Protein AF-A0A7W1TJ99-F1 (afdb_monomer)

Sequence (249 aa):
MTDELSNQITALLRAMIQRNSWQLIDDEAAFVQQVIAALTASATTGDKAISQAILRLYGQLLYRQLVAREERAAEELWLMGVRGAFRSGLDSNQASDIAQETVTRIVASLPKMHDPGALIFYTFRVLRTVLREQREDDAPSSLDALVEARALPEPTDATTVAAEVERQVLNQQLLELLRRKLPNEFERIVLIRVLLLDDKPRDVARSFKLPLYRANVAKYHALQLLRGDAEFMQFCQSLRPPDKPPSAA

Secondary structure (DSSP, 8-state):
-HHHHHHHHHHHHHHHHHHHT----S-HHHHHHHHHHHHHHHT--SHHHHHHHHHHHHHHHHHHHHHTT-HHHHHHHHHHHHHHHHTTT--HHHHHHHHHHHHHHHHHHGGG-S-GGGHHHHHHHHHHHHHHHHHHHSS--SHHHHHHTTSPS--SSHHHHHHHHHHHHHHHHHHHHHHHH---HHHHHHHHHHHTS---HHHHHHHTT--HHHHHHHHHHHHHHHHT-HHHHHHHHHTSPPPPPP---

Structure (mmCIF, N/CA/C/O backbone):
data_AF-A0A7W1TJ99-F1
#
_entry.id   AF-A0A7W1TJ99-F1
#
loop_
_atom_site.group_PDB
_atom_site.id
_atom_site.type_symbol
_atom_site.label_atom_id
_atom_site.label_alt_id
_atom_site.label_comp_id
_atom_site.label_asym_id
_atom_site.label_entity_id
_atom_site.label_seq_id
_atom_site.pdbx_PDB_ins_code
_atom_site.Cartn_x
_atom_site.Cartn_y
_atom_site.Cartn_z
_atom_site.occupancy
_atom_site.B_iso_or_equiv
_atom_site.auth_seq_id
_atom_site.auth_comp_id
_atom_site.auth_asym_id
_atom_site.auth_atom_id
_atom_site.pdbx_PDB_model_num
ATOM 1 N N . MET A 1 1 ? -3.501 6.189 37.275 1.00 60.28 1 MET A N 1
ATOM 2 C CA . MET A 1 1 ? -3.019 5.504 36.051 1.00 60.28 1 MET A CA 1
ATOM 3 C C . MET A 1 1 ? -4.046 5.528 34.924 1.00 60.28 1 MET A C 1
ATOM 5 O O . MET A 1 1 ? -3.651 5.791 33.799 1.00 60.28 1 MET A O 1
ATOM 9 N N . THR A 1 2 ? -5.337 5.296 35.187 1.00 73.81 2 THR A N 1
ATOM 10 C CA . THR A 1 2 ? -6.401 5.360 34.162 1.00 73.81 2 THR A CA 1
ATOM 11 C C . THR A 1 2 ? -6.560 6.748 33.534 1.00 73.81 2 THR A C 1
ATOM 13 O O . THR A 1 2 ? -6.668 6.844 32.315 1.00 73.81 2 THR A O 1
ATOM 16 N N . ASP A 1 3 ? -6.483 7.817 34.331 1.00 86.31 3 ASP A N 1
ATOM 17 C CA . ASP A 1 3 ? -6.702 9.187 33.833 1.00 86.31 3 ASP A CA 1
ATOM 18 C C . ASP A 1 3 ? -5.550 9.695 32.953 1.00 86.31 3 ASP A C 1
ATOM 20 O O . ASP A 1 3 ? -5.770 10.357 31.943 1.00 86.31 3 ASP A O 1
ATOM 24 N N . GLU A 1 4 ? -4.312 9.330 33.289 1.00 87.94 4 GLU A N 1
ATOM 25 C CA . GLU A 1 4 ? -3.118 9.701 32.521 1.00 87.94 4 GLU A CA 1
ATOM 26 C C . GLU A 1 4 ? -3.084 9.004 31.154 1.00 87.94 4 GLU A C 1
ATOM 28 O O . GLU A 1 4 ? -2.892 9.658 30.128 1.00 87.94 4 GLU A O 1
ATOM 33 N N . LEU A 1 5 ? -3.376 7.697 31.123 1.00 88.75 5 LEU A N 1
ATOM 34 C CA . LEU A 1 5 ? -3.506 6.939 29.878 1.00 88.75 5 LEU A CA 1
ATOM 35 C C . LEU A 1 5 ? -4.659 7.476 29.013 1.00 88.75 5 LEU A C 1
ATOM 37 O O . LEU A 1 5 ? -4.501 7.627 27.804 1.00 88.75 5 LEU A O 1
ATOM 41 N N . SER A 1 6 ? -5.801 7.806 29.623 1.00 93.00 6 SER A N 1
ATOM 42 C CA . SER A 1 6 ? -6.948 8.399 28.922 1.00 93.00 6 SER A CA 1
ATOM 43 C C . SER A 1 6 ? -6.590 9.736 28.261 1.00 93.00 6 SER A C 1
ATOM 45 O O . SER A 1 6 ? -6.874 9.946 27.077 1.00 93.00 6 SER A O 1
ATOM 47 N N . ASN A 1 7 ? -5.887 10.616 28.982 1.00 93.75 7 ASN A N 1
ATOM 48 C CA . ASN A 1 7 ? -5.419 11.898 28.450 1.00 93.75 7 ASN A CA 1
ATOM 49 C C . ASN A 1 7 ? -4.437 11.711 27.286 1.00 93.75 7 ASN A C 1
ATOM 51 O O . ASN A 1 7 ? -4.553 12.390 26.263 1.00 93.75 7 ASN A O 1
ATOM 55 N N . GLN A 1 8 ? -3.510 10.757 27.404 1.00 93.94 8 GLN A N 1
ATOM 56 C CA . GLN A 1 8 ? -2.549 10.429 26.350 1.00 93.94 8 GLN A CA 1
ATOM 57 C C . GLN A 1 8 ? -3.241 9.909 25.081 1.00 93.94 8 GLN A C 1
ATOM 59 O O . GLN A 1 8 ? -2.947 10.380 23.980 1.00 93.94 8 GLN A O 1
ATOM 64 N N . ILE A 1 9 ? -4.193 8.980 25.223 1.00 94.81 9 ILE A N 1
ATOM 65 C CA . ILE A 1 9 ? -4.984 8.456 24.100 1.00 94.81 9 ILE A CA 1
ATOM 66 C C . ILE A 1 9 ? -5.778 9.585 23.441 1.00 94.81 9 ILE A C 1
ATOM 68 O O . ILE A 1 9 ? -5.771 9.692 22.218 1.00 94.81 9 ILE A O 1
ATOM 72 N N . THR A 1 10 ? -6.416 10.447 24.234 1.00 95.50 10 THR A N 1
ATOM 73 C CA . THR A 1 10 ? -7.215 11.575 23.733 1.00 95.50 10 THR A CA 1
ATOM 74 C C . THR A 1 10 ? -6.361 12.557 22.933 1.00 95.50 10 THR A C 1
ATOM 76 O O . THR A 1 10 ? -6.740 12.956 21.831 1.00 95.50 10 THR A O 1
ATOM 79 N N . ALA A 1 11 ? -5.182 12.923 23.445 1.00 94.75 11 ALA A N 1
ATOM 80 C CA . ALA A 1 11 ? -4.264 13.820 22.750 1.00 94.75 11 ALA A CA 1
ATOM 81 C C . ALA A 1 11 ? -3.803 13.232 21.407 1.00 94.75 11 ALA A C 1
ATOM 83 O O . ALA A 1 11 ? -3.846 13.910 20.376 1.00 94.75 11 ALA A O 1
ATOM 8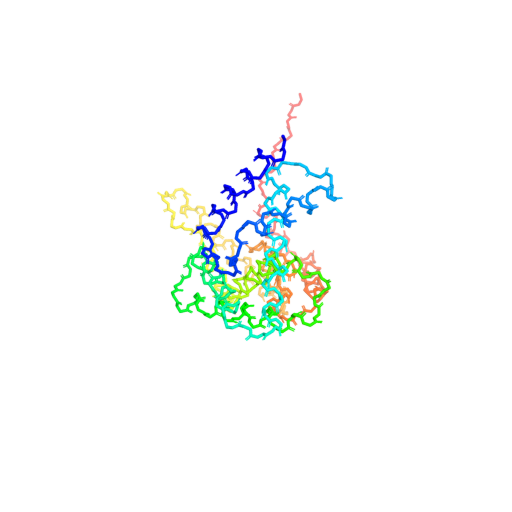4 N N . LEU A 1 12 ? -3.418 11.953 21.402 1.00 94.62 12 LEU A N 1
ATOM 85 C CA . LEU A 1 12 ? -3.000 11.262 20.188 1.00 94.62 12 LEU A CA 1
ATOM 86 C C . LEU A 1 12 ? -4.158 11.134 19.186 1.00 94.62 12 LEU A C 1
ATOM 88 O O . LEU A 1 12 ? -3.977 11.411 18.001 1.00 94.62 12 LEU A O 1
ATOM 92 N N . LEU A 1 13 ? -5.351 10.764 19.657 1.00 95.62 13 LEU A N 1
ATOM 93 C CA . LEU A 1 13 ? -6.554 10.647 18.838 1.00 95.62 13 LEU A CA 1
ATOM 94 C C . LEU A 1 13 ? -6.863 11.967 18.131 1.00 95.62 13 LEU A C 1
ATOM 96 O O . LEU A 1 13 ? -7.002 11.982 16.910 1.00 95.62 13 LEU A O 1
ATOM 100 N N . ARG A 1 14 ? -6.884 13.082 18.866 1.00 95.19 14 ARG A N 1
ATOM 101 C CA . ARG A 1 14 ? -7.139 14.414 18.298 1.00 95.19 14 ARG A CA 1
ATOM 102 C C . ARG A 1 14 ? -6.093 14.821 17.271 1.00 95.19 14 ARG A C 1
ATOM 104 O O . ARG A 1 14 ? -6.451 15.318 16.206 1.00 95.19 14 ARG A O 1
ATOM 111 N N . ALA A 1 15 ? -4.815 14.541 17.529 1.00 92.00 15 ALA A N 1
ATOM 112 C CA . ALA A 1 15 ? -3.759 14.779 16.547 1.00 92.00 15 ALA A CA 1
ATOM 113 C C . ALA A 1 15 ? -3.982 13.964 15.257 1.00 92.00 15 ALA A C 1
ATOM 115 O O . ALA A 1 15 ? -3.762 14.460 14.149 1.00 92.00 15 ALA A O 1
ATOM 116 N N . MET A 1 16 ? -4.455 12.718 15.374 1.00 91.69 16 MET A N 1
ATOM 117 C CA . MET A 1 16 ? -4.780 11.876 14.221 1.00 91.69 16 MET A CA 1
ATOM 118 C C . MET A 1 16 ? -6.037 12.343 13.485 1.00 91.69 16 MET A C 1
ATOM 120 O O . MET A 1 16 ? -6.020 12.355 12.252 1.00 91.69 16 MET A O 1
ATOM 124 N N . ILE A 1 17 ? -7.079 12.760 14.206 1.00 92.94 17 ILE A N 1
ATOM 125 C CA . ILE A 1 17 ? -8.297 13.347 13.637 1.00 92.94 17 ILE A CA 1
ATOM 126 C C . ILE A 1 17 ? -7.938 14.597 12.842 1.00 92.94 17 ILE A C 1
ATOM 128 O O . ILE A 1 17 ? -8.289 14.689 11.672 1.00 92.94 17 ILE A O 1
ATOM 132 N N . GLN A 1 18 ? -7.159 15.515 13.415 1.00 90.44 18 GLN A N 1
ATOM 133 C CA . GLN A 1 18 ? -6.763 16.748 12.739 1.00 90.44 18 GLN A CA 1
ATOM 134 C C . GLN A 1 18 ? -5.921 16.469 11.486 1.00 90.44 18 GLN A C 1
ATOM 136 O O . GLN A 1 18 ? -6.184 17.021 10.419 1.00 90.44 18 GLN A O 1
ATOM 141 N N . ARG A 1 19 ? -4.930 15.572 11.583 1.00 86.19 19 ARG A N 1
ATOM 142 C CA . ARG A 1 19 ? -4.033 15.241 10.463 1.00 86.19 19 ARG A CA 1
ATOM 143 C C . ARG A 1 19 ? -4.745 14.525 9.316 1.00 86.19 19 ARG A C 1
ATOM 145 O O . ARG A 1 19 ? -4.352 14.679 8.159 1.00 86.19 19 ARG A O 1
ATOM 152 N N . ASN A 1 20 ? -5.719 13.676 9.635 1.00 84.69 20 ASN A N 1
ATOM 153 C CA . ASN A 1 20 ? -6.394 12.821 8.662 1.00 84.69 20 ASN A CA 1
ATOM 154 C C . ASN A 1 20 ? -7.849 13.233 8.399 1.00 84.69 20 ASN A C 1
ATOM 156 O O . ASN A 1 20 ? -8.518 12.551 7.628 1.00 84.69 20 ASN A O 1
ATOM 160 N N . SER A 1 21 ? -8.318 14.341 8.972 1.00 87.62 21 SER A N 1
ATOM 161 C CA . SER A 1 21 ? -9.709 14.822 8.915 1.00 87.62 21 SER A CA 1
ATOM 162 C C . SER A 1 21 ? -10.731 13.701 9.090 1.00 87.62 21 SER A C 1
ATOM 164 O O . SER A 1 21 ? -11.622 13.545 8.265 1.00 87.62 21 SER A O 1
ATOM 166 N N . TRP A 1 22 ? -10.540 12.886 10.121 1.00 91.69 22 TRP A N 1
ATOM 167 C CA . TRP A 1 22 ? -11.480 11.825 10.468 1.00 91.69 22 TRP A CA 1
ATOM 168 C C . TRP A 1 22 ? -12.767 12.428 11.029 1.00 91.69 22 TRP A C 1
ATOM 170 O O . TRP A 1 22 ? -12.717 13.323 11.866 1.00 91.69 22 TRP A O 1
ATOM 180 N N . GLN A 1 23 ? -13.902 11.939 10.555 1.00 92.50 23 GLN A N 1
ATOM 181 C CA . GLN A 1 23 ? -15.249 12.418 10.851 1.00 92.50 23 GLN A CA 1
ATOM 182 C C . GLN A 1 23 ? -16.174 11.294 11.334 1.00 92.50 23 GLN A C 1
ATOM 184 O O . GLN A 1 23 ? -17.233 11.589 11.871 1.00 92.50 23 GLN A O 1
ATOM 189 N N . LEU A 1 24 ? -15.794 10.016 11.192 1.00 91.81 24 LEU A N 1
ATOM 190 C CA . LEU A 1 24 ? -16.643 8.894 11.625 1.00 91.81 24 LEU A CA 1
ATOM 191 C C . LEU A 1 24 ? -16.787 8.741 13.148 1.00 91.81 24 LEU A C 1
ATOM 193 O O . LEU A 1 24 ? -17.611 7.946 13.598 1.00 91.81 24 LEU A O 1
ATOM 197 N N . ILE A 1 25 ? -15.964 9.421 13.949 1.00 92.69 25 ILE A N 1
ATOM 198 C CA . ILE A 1 25 ? -16.014 9.322 15.413 1.00 92.69 25 ILE A CA 1
ATOM 199 C C . ILE A 1 25 ? -16.989 10.372 15.945 1.00 92.69 25 ILE A C 1
ATOM 201 O O . ILE A 1 25 ? -16.613 11.528 16.117 1.00 92.69 25 ILE A O 1
ATOM 205 N N . ASP A 1 26 ? -18.217 9.948 16.241 1.00 89.56 26 ASP A N 1
ATOM 206 C CA . ASP A 1 26 ? -19.248 10.830 16.807 1.00 89.56 26 ASP A CA 1
ATOM 207 C C . ASP A 1 26 ? -19.078 11.051 18.325 1.00 89.56 26 ASP A C 1
ATOM 209 O O . ASP A 1 26 ? -19.342 12.137 18.836 1.00 89.56 26 ASP A O 1
ATOM 213 N N . ASP A 1 27 ? -18.613 10.030 19.055 1.00 94.00 27 ASP A N 1
ATOM 214 C CA . ASP A 1 27 ? -18.375 10.075 20.505 1.00 94.00 27 ASP A CA 1
ATOM 215 C C . ASP A 1 27 ? -16.905 9.744 20.816 1.00 94.00 27 ASP A C 1
ATOM 217 O O . ASP A 1 27 ? -16.500 8.576 20.894 1.00 94.00 27 ASP A O 1
ATOM 221 N N . GLU A 1 28 ? -16.091 10.794 20.988 1.00 94.00 28 GLU A N 1
ATOM 222 C CA . GLU A 1 28 ? -14.669 10.667 21.336 1.00 94.00 28 GLU A CA 1
ATOM 223 C C . GLU A 1 28 ? -14.472 9.895 22.648 1.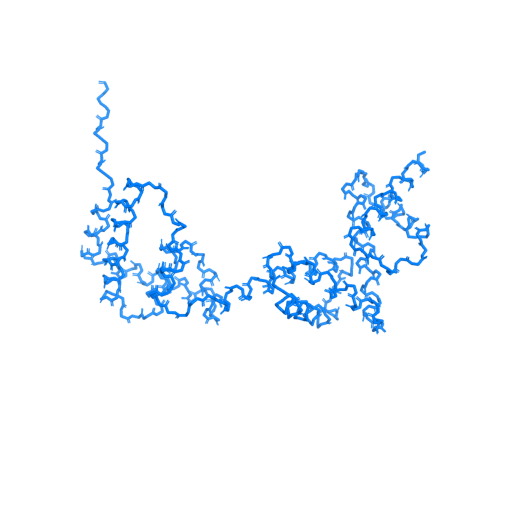00 94.00 28 GLU A C 1
ATOM 225 O O . GLU A 1 28 ? -13.568 9.063 22.740 1.00 94.00 28 GLU A O 1
ATOM 230 N N . ALA A 1 29 ? -15.310 10.137 23.662 1.00 93.62 29 ALA A N 1
ATOM 231 C CA . ALA A 1 29 ? -15.140 9.544 24.984 1.00 93.62 29 ALA A CA 1
ATOM 232 C C . ALA A 1 29 ? -15.390 8.032 24.940 1.00 93.62 29 ALA A C 1
ATOM 234 O O . ALA A 1 29 ? -14.578 7.254 25.450 1.00 93.62 29 ALA A O 1
ATOM 235 N N . ALA A 1 30 ? -16.461 7.601 24.269 1.00 94.75 30 ALA A N 1
ATOM 236 C CA . ALA A 1 30 ? -16.744 6.184 24.070 1.00 94.75 30 ALA A CA 1
ATOM 237 C C . ALA A 1 30 ? -15.650 5.489 23.243 1.00 94.75 30 ALA A C 1
ATOM 239 O O . ALA A 1 30 ? -15.263 4.358 23.555 1.00 94.75 30 ALA A O 1
ATOM 240 N N . PHE A 1 31 ? -15.112 6.156 22.218 1.00 96.69 31 PHE A N 1
ATOM 241 C CA . PHE A 1 31 ? -14.016 5.610 21.416 1.00 96.69 31 PHE A CA 1
ATOM 242 C C . PHE A 1 31 ? -12.731 5.444 22.242 1.00 96.69 31 PHE A C 1
ATOM 244 O O . PHE A 1 31 ? -12.092 4.392 22.184 1.00 96.69 31 PHE A O 1
ATOM 251 N N . VAL A 1 32 ? -12.376 6.431 23.072 1.00 96.00 32 VAL A N 1
ATOM 252 C CA . VAL A 1 32 ? -11.221 6.349 23.984 1.00 96.00 32 VAL A CA 1
ATOM 253 C C . VAL A 1 32 ? -11.362 5.167 24.946 1.00 96.00 32 VAL A C 1
ATOM 255 O O . VAL A 1 32 ? -10.400 4.419 25.127 1.00 96.00 32 VAL A O 1
ATOM 258 N N . GLN A 1 33 ? -12.555 4.921 25.496 1.00 95.44 33 GLN A N 1
ATOM 259 C CA . GLN A 1 33 ? -12.788 3.758 26.363 1.00 95.44 33 GLN A CA 1
ATOM 260 C C . GLN A 1 33 ? -12.582 2.423 25.631 1.00 95.44 33 GLN A C 1
ATOM 262 O O . GLN A 1 33 ? -12.000 1.495 26.196 1.00 95.44 33 GLN A O 1
ATOM 267 N N . GLN A 1 34 ? -12.976 2.326 24.357 1.00 95.56 34 GLN A N 1
ATOM 268 C CA . GLN A 1 34 ? -12.704 1.135 23.540 1.00 95.56 34 GLN A CA 1
ATOM 269 C C . GLN A 1 34 ? -11.201 0.926 23.315 1.00 95.56 34 GLN A C 1
ATOM 271 O O . GLN A 1 34 ? -10.723 -0.209 23.379 1.00 95.56 34 GLN A O 1
ATOM 276 N N . VAL A 1 35 ? -10.442 2.005 23.094 1.00 95.50 35 VAL A N 1
ATOM 277 C CA . VAL A 1 35 ? -8.977 1.941 22.950 1.00 95.50 35 VAL A CA 1
ATOM 278 C C . VAL A 1 35 ? -8.330 1.460 24.249 1.00 95.50 35 VAL A C 1
ATOM 280 O O . VAL A 1 35 ? -7.487 0.564 24.206 1.00 95.50 35 VAL A O 1
ATOM 283 N N . ILE A 1 36 ? -8.741 2.006 25.399 1.00 94.44 36 ILE A N 1
ATOM 284 C CA . ILE A 1 36 ? -8.246 1.581 26.718 1.00 94.44 36 ILE A CA 1
ATOM 285 C C . ILE A 1 36 ? -8.505 0.086 26.916 1.00 94.44 36 ILE A C 1
ATOM 287 O O . ILE A 1 36 ? -7.570 -0.660 27.203 1.00 94.44 36 ILE A O 1
ATOM 291 N N . ALA A 1 37 ? -9.743 -0.364 26.692 1.00 93.31 37 ALA A N 1
ATOM 292 C CA . ALA A 1 37 ? -10.117 -1.767 26.839 1.00 93.31 37 ALA A CA 1
ATOM 293 C C . ALA A 1 37 ? -9.278 -2.690 25.938 1.00 93.31 37 ALA A C 1
ATOM 295 O O . ALA A 1 37 ? -8.799 -3.731 26.392 1.00 93.31 37 ALA A O 1
ATOM 296 N N . ALA A 1 38 ? -9.044 -2.291 24.682 1.00 92.44 38 ALA A N 1
ATOM 297 C CA . ALA A 1 38 ? -8.216 -3.049 23.748 1.00 92.44 38 ALA A CA 1
ATOM 298 C C . ALA A 1 38 ? -6.755 -3.162 24.218 1.00 92.44 38 ALA A C 1
ATOM 300 O O . ALA A 1 38 ? -6.179 -4.246 24.151 1.00 92.44 38 ALA A O 1
ATOM 301 N N . LEU A 1 39 ? -6.172 -2.072 24.729 1.00 92.94 39 LEU A N 1
ATOM 302 C CA . LEU A 1 39 ? -4.794 -2.050 25.234 1.00 92.94 39 LEU A CA 1
ATOM 303 C C . LEU A 1 39 ? -4.626 -2.862 26.521 1.00 92.94 39 LEU A C 1
ATOM 305 O O . LEU A 1 39 ? -3.616 -3.546 26.692 1.00 92.94 39 LEU A O 1
ATOM 309 N N . THR A 1 40 ? -5.613 -2.812 27.422 1.00 90.81 40 THR A N 1
ATOM 310 C CA . THR A 1 40 ? -5.619 -3.635 28.639 1.00 90.81 40 THR A CA 1
ATOM 311 C C . THR A 1 40 ? -5.687 -5.120 28.290 1.00 90.81 40 THR A C 1
ATOM 313 O O . THR A 1 40 ? -4.941 -5.910 28.864 1.00 90.81 40 THR A O 1
ATOM 316 N N . ALA A 1 41 ? -6.513 -5.502 27.310 1.00 88.94 41 ALA A N 1
ATOM 317 C CA . ALA A 1 41 ? -6.633 -6.889 26.866 1.00 88.94 41 ALA A CA 1
ATOM 318 C C . ALA A 1 41 ? -5.347 -7.433 26.217 1.00 88.94 41 ALA A C 1
ATOM 320 O O . ALA A 1 41 ? -5.045 -8.616 26.361 1.00 88.94 41 ALA A O 1
ATOM 321 N N . SER A 1 42 ? -4.577 -6.592 25.519 1.00 85.06 42 SER A N 1
ATOM 322 C CA . SER A 1 42 ? -3.319 -6.995 24.877 1.00 85.06 42 SER A CA 1
ATOM 323 C C . SER A 1 42 ? -2.084 -6.874 25.774 1.00 85.06 42 SER A C 1
ATOM 325 O O . SER A 1 42 ? -1.003 -7.273 25.347 1.00 85.06 42 SER A O 1
ATOM 327 N N . ALA A 1 43 ? -2.215 -6.329 26.991 1.00 85.44 43 ALA A N 1
ATOM 328 C CA . ALA A 1 43 ? -1.108 -6.054 27.915 1.00 85.44 43 ALA A CA 1
ATOM 329 C C . ALA A 1 43 ? 0.058 -5.259 27.280 1.00 85.44 43 ALA A C 1
ATOM 331 O O . ALA A 1 43 ? 1.216 -5.392 27.674 1.00 85.44 43 ALA A O 1
ATOM 332 N N . THR A 1 44 ? -0.240 -4.422 26.283 1.00 82.50 44 THR A N 1
ATOM 333 C CA . THR A 1 44 ? 0.751 -3.617 25.553 1.00 82.50 44 THR A CA 1
ATOM 334 C C . THR A 1 44 ? 0.692 -2.159 25.977 1.00 82.50 44 THR A C 1
ATOM 336 O O . THR A 1 44 ? -0.390 -1.579 26.049 1.00 82.50 44 THR A O 1
ATOM 339 N N . THR A 1 45 ? 1.854 -1.536 26.167 1.00 81.81 45 THR A N 1
ATOM 340 C CA . THR A 1 45 ? 1.978 -0.125 26.557 1.00 81.81 45 THR A CA 1
ATOM 341 C C . THR A 1 45 ? 2.833 0.672 25.564 1.00 81.81 45 THR A C 1
ATOM 343 O O . THR A 1 45 ? 3.604 0.112 24.781 1.00 81.81 45 THR A O 1
ATOM 346 N N . GLY A 1 46 ? 2.673 2.000 25.578 1.00 86.31 46 GLY A N 1
ATOM 347 C CA . GLY A 1 46 ? 3.467 2.951 24.792 1.00 86.31 46 GLY A CA 1
ATOM 348 C C . GLY A 1 46 ? 2.770 3.521 23.549 1.00 86.31 46 GLY A C 1
ATOM 349 O O . GLY A 1 46 ? 1.838 2.935 22.998 1.00 86.31 46 GLY A O 1
ATOM 350 N N . ASP A 1 47 ? 3.264 4.667 23.070 1.00 86.50 47 ASP A N 1
ATOM 351 C CA . ASP A 1 47 ? 2.633 5.480 22.013 1.00 86.50 47 ASP A CA 1
ATOM 352 C C . ASP A 1 47 ? 2.370 4.727 20.706 1.00 86.50 47 ASP A C 1
ATOM 354 O O . ASP A 1 47 ? 1.349 4.932 20.045 1.00 86.50 47 ASP A O 1
ATOM 358 N N . LYS A 1 48 ? 3.285 3.830 20.318 1.00 88.81 48 LYS A N 1
ATOM 359 C CA . LYS A 1 48 ? 3.127 3.006 19.110 1.00 88.81 48 LYS A CA 1
ATOM 360 C C . LYS A 1 48 ? 1.968 2.023 19.249 1.00 88.81 48 LYS A C 1
ATOM 362 O O . LYS A 1 48 ? 1.201 1.874 18.300 1.00 88.81 48 LYS A O 1
ATOM 367 N N . ALA A 1 49 ? 1.831 1.384 20.412 1.00 89.38 49 ALA A N 1
ATOM 368 C CA . ALA A 1 49 ? 0.732 0.465 20.685 1.00 89.38 49 ALA A CA 1
ATOM 369 C C . ALA A 1 49 ? -0.605 1.218 20.707 1.00 89.38 49 ALA A C 1
ATOM 371 O O . ALA A 1 49 ? -1.557 0.783 20.062 1.00 89.38 49 ALA A O 1
ATOM 372 N N . ILE A 1 50 ? -0.646 2.397 21.341 1.00 93.56 50 ILE A N 1
ATOM 373 C CA . ILE A 1 50 ? -1.830 3.269 21.347 1.00 93.56 50 ILE A CA 1
ATOM 374 C C . ILE A 1 50 ? -2.221 3.662 19.914 1.00 93.56 50 ILE A C 1
ATOM 376 O O . ILE A 1 50 ? -3.368 3.476 19.511 1.00 93.56 50 ILE A O 1
ATOM 380 N N . SER A 1 51 ? -1.264 4.137 19.111 1.00 91.25 51 SER A N 1
ATOM 381 C CA . SER A 1 51 ? -1.500 4.515 17.708 1.00 91.25 51 SER A CA 1
ATOM 382 C C . SER A 1 51 ? -2.074 3.358 16.889 1.00 91.25 51 SER A C 1
ATOM 384 O O . SER A 1 51 ? -2.996 3.543 16.095 1.00 91.25 51 SER A O 1
ATOM 386 N N . GLN A 1 52 ? -1.526 2.154 17.068 1.00 90.25 52 GLN A N 1
ATOM 387 C CA . GLN A 1 52 ? -1.995 0.954 16.378 1.00 90.25 52 GLN A CA 1
ATOM 388 C C . GLN A 1 52 ? -3.401 0.549 16.826 1.00 90.25 52 GLN A C 1
ATOM 390 O O . GLN A 1 52 ? -4.217 0.204 15.973 1.00 90.25 52 GLN A O 1
ATOM 395 N N . ALA A 1 53 ? -3.703 0.631 18.124 1.00 94.38 53 ALA A N 1
ATOM 396 C CA . ALA A 1 53 ? -5.032 0.347 18.656 1.00 94.38 53 ALA A CA 1
ATOM 397 C C . ALA A 1 53 ? -6.082 1.319 18.095 1.00 94.38 53 ALA A C 1
ATOM 399 O O . ALA A 1 53 ? -7.123 0.871 17.613 1.00 94.38 53 ALA A O 1
ATOM 400 N N . ILE A 1 54 ? -5.774 2.623 18.054 1.00 95.62 54 ILE A N 1
ATOM 401 C CA . ILE A 1 54 ? -6.632 3.641 17.429 1.00 95.62 54 ILE A CA 1
ATOM 402 C C . ILE A 1 54 ? -6.872 3.308 15.954 1.00 95.62 54 ILE A C 1
ATOM 404 O O . ILE A 1 54 ? -8.021 3.233 15.531 1.00 95.62 54 ILE A O 1
ATOM 408 N N . LEU A 1 55 ? -5.815 3.057 15.172 1.00 93.31 55 LEU A N 1
ATOM 409 C CA . LEU A 1 55 ? -5.949 2.720 13.746 1.00 93.31 55 LEU A CA 1
ATOM 410 C C . LEU A 1 55 ? -6.778 1.457 13.520 1.00 93.31 55 LEU A C 1
ATOM 412 O O . LEU A 1 55 ? -7.559 1.400 12.572 1.00 93.31 55 LEU A O 1
ATOM 416 N N . ARG A 1 56 ? -6.608 0.449 14.381 1.00 94.94 56 ARG A N 1
ATOM 417 C CA . ARG A 1 56 ? -7.332 -0.818 14.293 1.00 94.94 56 ARG A CA 1
ATOM 418 C C . ARG A 1 56 ? -8.820 -0.617 14.566 1.00 94.94 56 ARG A C 1
ATOM 420 O O . ARG A 1 56 ? -9.640 -1.068 13.773 1.00 94.94 56 ARG A O 1
ATOM 427 N N . LEU A 1 57 ? -9.173 0.080 15.646 1.00 97.00 57 LEU A N 1
ATOM 428 C CA . LEU A 1 57 ? -10.570 0.375 15.986 1.00 97.00 57 LEU A CA 1
ATOM 429 C C . LEU A 1 57 ? -11.221 1.293 14.947 1.00 97.00 57 LEU A C 1
ATOM 431 O O . LEU A 1 57 ? -12.349 1.044 14.526 1.00 97.00 57 LEU A O 1
ATOM 435 N N . TYR A 1 58 ? -10.480 2.284 14.451 1.00 97.00 58 TYR A N 1
ATOM 436 C CA . TYR A 1 58 ? -10.935 3.135 13.356 1.00 97.00 58 TYR A CA 1
ATOM 437 C C . TYR A 1 58 ? -11.199 2.333 12.079 1.00 97.00 58 TYR A C 1
ATOM 439 O O . TYR A 1 58 ? -12.228 2.500 11.434 1.00 97.00 58 TYR A O 1
ATOM 447 N N . GLY A 1 59 ? -10.304 1.400 11.739 1.00 96.06 59 GLY A N 1
ATOM 448 C CA . GLY A 1 59 ? -10.486 0.489 10.612 1.00 96.06 59 GLY A CA 1
ATOM 449 C C . GLY A 1 59 ? -11.743 -0.370 10.739 1.00 96.06 59 GLY A C 1
ATOM 450 O O . GLY A 1 59 ? -12.466 -0.528 9.760 1.00 96.06 59 GLY A O 1
ATOM 451 N N . GLN A 1 60 ? -12.057 -0.859 11.943 1.00 97.00 60 GLN A N 1
ATOM 452 C CA . GLN A 1 60 ? -13.298 -1.601 12.195 1.00 97.00 60 GLN A CA 1
ATOM 453 C C . GLN A 1 60 ? -14.548 -0.730 12.026 1.00 97.00 60 GLN A C 1
ATOM 455 O O . GLN A 1 60 ? -15.550 -1.199 11.480 1.00 97.00 60 GLN A O 1
ATOM 460 N N . LEU A 1 61 ? -14.503 0.520 12.496 1.00 96.88 61 LEU A N 1
ATOM 461 C CA . LEU A 1 61 ? -15.592 1.484 12.340 1.00 96.88 61 LEU A CA 1
ATOM 462 C C . LEU A 1 61 ? -15.834 1.799 10.860 1.00 96.88 61 LEU A C 1
ATOM 464 O O . LEU A 1 61 ? -16.952 1.632 10.374 1.00 96.88 61 LEU A O 1
ATOM 468 N N . LEU A 1 62 ? -14.767 2.151 10.141 1.00 97.06 62 LEU A N 1
ATOM 469 C CA . LEU A 1 62 ? -14.794 2.418 8.707 1.00 97.06 62 LEU A CA 1
ATOM 470 C C . LEU A 1 62 ? -15.321 1.205 7.926 1.00 97.06 62 LEU A C 1
ATOM 472 O O . LEU A 1 62 ? -16.204 1.353 7.089 1.00 97.06 62 LEU A O 1
ATOM 476 N N . TYR A 1 63 ? -14.854 -0.008 8.241 1.00 97.69 63 TYR A N 1
ATOM 477 C CA . TYR A 1 63 ? -15.335 -1.243 7.614 1.00 97.69 63 TYR A CA 1
ATOM 478 C C . TYR A 1 63 ? -16.844 -1.423 7.789 1.00 97.69 63 TYR A C 1
ATOM 480 O O . TYR A 1 63 ? -17.555 -1.686 6.821 1.00 97.69 63 TYR A O 1
ATOM 488 N N . ARG A 1 64 ? -17.342 -1.270 9.021 1.00 97.19 64 ARG A N 1
ATOM 489 C CA . ARG A 1 64 ? -18.764 -1.447 9.337 1.00 97.19 64 ARG A CA 1
ATOM 490 C C . ARG A 1 64 ? -19.632 -0.469 8.552 1.00 97.19 64 ARG A C 1
ATOM 492 O O . ARG A 1 64 ? -20.638 -0.884 7.988 1.00 97.19 64 ARG A O 1
ATOM 499 N N . GLN A 1 65 ? -19.221 0.794 8.495 1.00 96.88 65 GLN A N 1
ATOM 500 C CA . GLN A 1 65 ? -19.949 1.826 7.764 1.00 96.88 65 GLN A CA 1
ATOM 501 C C . GLN A 1 65 ? -19.889 1.618 6.243 1.00 96.88 65 GLN A C 1
ATOM 503 O O . GLN A 1 65 ? -20.907 1.748 5.570 1.00 96.88 65 GLN A O 1
ATOM 508 N N . LEU A 1 66 ? -18.746 1.188 5.697 1.00 95.81 66 LEU A N 1
ATOM 509 C CA . LEU A 1 66 ? -18.640 0.827 4.279 1.00 95.81 66 LEU A CA 1
ATOM 510 C C . LEU A 1 66 ? -19.537 -0.365 3.913 1.00 95.81 66 LEU A C 1
ATOM 512 O O . LEU A 1 66 ? -20.182 -0.353 2.867 1.00 95.81 66 LEU A O 1
ATOM 516 N N . VAL A 1 67 ? -19.616 -1.386 4.774 1.00 95.62 67 VAL A N 1
ATOM 517 C CA . VAL A 1 67 ? -20.536 -2.524 4.584 1.00 95.62 67 VAL A CA 1
ATOM 518 C C . VAL A 1 67 ? -21.996 -2.070 4.653 1.00 95.62 67 VAL A C 1
ATOM 520 O O . VAL A 1 67 ? -22.814 -2.543 3.864 1.00 95.62 67 VAL A O 1
ATOM 523 N N . ALA A 1 68 ? -22.310 -1.124 5.542 1.00 95.88 68 ALA A N 1
ATOM 524 C CA . ALA A 1 68 ? -23.621 -0.482 5.632 1.00 95.88 68 ALA A CA 1
ATOM 525 C C . ALA A 1 68 ? -23.916 0.492 4.473 1.00 95.88 68 ALA A C 1
ATOM 527 O O . ALA A 1 68 ? -25.046 0.952 4.351 1.00 95.88 68 ALA A O 1
ATOM 528 N N . ARG A 1 69 ? -22.943 0.738 3.583 1.00 92.75 69 ARG A N 1
ATOM 529 C CA . ARG A 1 69 ? -23.029 1.662 2.438 1.00 92.75 69 ARG A CA 1
ATOM 530 C C . ARG A 1 69 ? -23.255 3.121 2.837 1.00 92.75 69 ARG A 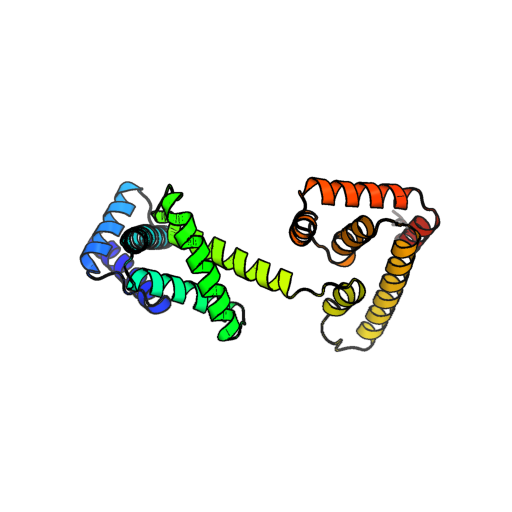C 1
ATOM 532 O O . ARG A 1 69 ? -23.890 3.870 2.101 1.00 92.75 69 ARG A O 1
ATOM 539 N N . GLU A 1 70 ? -22.699 3.522 3.973 1.00 95.81 70 GLU A N 1
ATOM 540 C CA . GLU A 1 70 ? -22.711 4.915 4.411 1.00 95.81 70 GLU A CA 1
ATOM 541 C C . GLU A 1 70 ? -21.778 5.768 3.539 1.00 95.81 70 GLU A C 1
ATOM 543 O O . GLU A 1 70 ? -20.597 5.450 3.366 1.00 95.81 70 GLU A O 1
ATOM 548 N N . GLU A 1 71 ? -22.296 6.880 3.013 1.00 93.00 71 GLU A N 1
ATOM 549 C CA . GLU A 1 71 ? -21.572 7.763 2.087 1.00 93.00 71 GLU A CA 1
ATOM 550 C C . GLU A 1 71 ? -20.344 8.410 2.743 1.00 93.00 71 GLU A C 1
ATOM 552 O O . GLU A 1 71 ? -19.263 8.429 2.155 1.00 93.00 71 GLU A O 1
ATOM 557 N N . ARG A 1 72 ? -20.470 8.828 4.011 1.00 93.81 72 ARG A N 1
ATOM 558 C CA . ARG A 1 72 ? -19.376 9.438 4.791 1.00 93.81 72 ARG A CA 1
ATO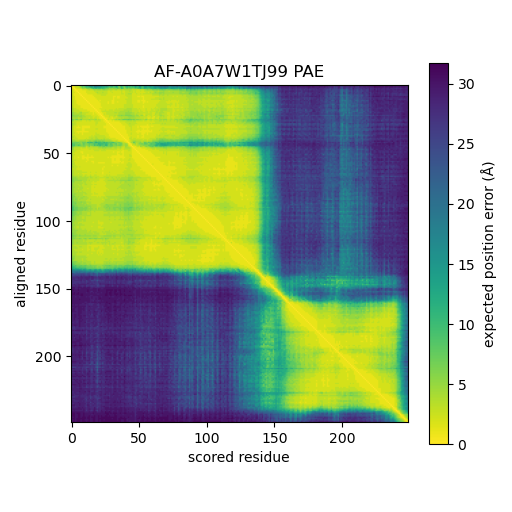M 559 C C . ARG A 1 72 ? -18.138 8.542 4.868 1.00 93.81 72 ARG A C 1
ATOM 561 O O . ARG A 1 72 ? -17.008 9.013 4.782 1.00 93.81 72 ARG A O 1
ATOM 568 N N . ALA A 1 73 ? -18.336 7.231 4.996 1.00 94.75 73 ALA A N 1
ATOM 569 C CA . ALA A 1 73 ? -17.236 6.274 5.059 1.00 94.75 73 ALA A CA 1
ATOM 570 C C . ALA A 1 73 ? -16.520 6.121 3.707 1.00 94.75 73 ALA A C 1
ATOM 572 O O . ALA A 1 73 ? -15.296 5.968 3.663 1.00 94.75 73 ALA A O 1
ATOM 573 N N . ALA A 1 74 ? -17.265 6.185 2.601 1.00 93.19 74 ALA A N 1
ATOM 574 C CA . ALA A 1 74 ? -16.684 6.189 1.263 1.00 93.19 74 ALA A CA 1
ATOM 575 C C . ALA A 1 74 ? -15.910 7.489 0.990 1.00 93.19 74 ALA A C 1
ATOM 577 O O . ALA A 1 74 ? -14.803 7.433 0.451 1.00 93.19 74 ALA A O 1
ATOM 578 N N . GLU A 1 75 ? -16.444 8.635 1.420 1.00 94.25 75 GLU A N 1
ATOM 579 C CA . GLU A 1 75 ? -15.791 9.942 1.303 1.00 94.25 75 GLU A CA 1
ATOM 580 C C . GLU A 1 75 ? -14.450 9.979 2.045 1.00 94.25 75 GLU A C 1
ATOM 582 O O . GLU A 1 75 ? -13.435 10.415 1.500 1.00 94.25 75 GLU A O 1
ATOM 587 N N . GLU A 1 76 ? -14.384 9.456 3.266 1.00 95.00 76 GLU A N 1
ATOM 588 C CA . GLU A 1 76 ? -13.110 9.404 3.977 1.00 95.00 76 GLU A CA 1
ATOM 589 C C . GLU A 1 76 ? -12.072 8.519 3.293 1.00 95.00 76 GLU A C 1
ATOM 591 O O . GLU A 1 76 ? -10.887 8.867 3.231 1.00 95.00 76 GLU A O 1
ATOM 596 N N . LEU A 1 77 ? -12.505 7.371 2.770 1.00 95.06 77 LEU A N 1
ATOM 597 C CA . LEU A 1 77 ? -11.629 6.470 2.037 1.00 95.06 77 LEU A CA 1
ATOM 598 C C . LEU A 1 77 ? -11.098 7.136 0.761 1.00 95.06 77 LEU A C 1
ATOM 600 O O . LEU A 1 77 ? -9.914 7.008 0.436 1.00 95.06 77 LEU A O 1
ATOM 604 N N . TRP A 1 78 ? -11.957 7.895 0.083 1.00 96.12 78 TRP A N 1
ATOM 605 C CA . TRP A 1 78 ? -11.590 8.730 -1.050 1.00 96.12 78 TRP A CA 1
ATOM 606 C C . TRP A 1 78 ? -10.544 9.781 -0.661 1.00 96.12 78 TRP A C 1
ATOM 608 O O . TRP A 1 78 ? -9.472 9.844 -1.266 1.00 96.12 78 TRP A O 1
ATOM 618 N N . LEU A 1 79 ? -10.786 10.548 0.408 1.00 94.44 79 LEU A N 1
ATOM 619 C CA . LEU A 1 79 ? -9.852 11.561 0.914 1.00 94.44 79 LEU A CA 1
ATOM 620 C C . LEU A 1 79 ? -8.497 10.961 1.317 1.00 94.44 79 LEU A C 1
ATOM 622 O O . LEU A 1 79 ? -7.455 11.597 1.122 1.00 94.44 79 LEU A O 1
ATOM 626 N N . MET A 1 80 ? -8.475 9.732 1.847 1.00 92.75 80 MET A N 1
ATOM 627 C CA . MET A 1 80 ? -7.228 9.001 2.092 1.00 92.75 80 MET A CA 1
ATOM 628 C C . MET A 1 80 ? -6.447 8.745 0.797 1.00 92.75 80 MET A C 1
ATOM 630 O O . MET A 1 80 ? -5.229 8.953 0.776 1.00 92.75 80 MET A O 1
ATOM 634 N N . GLY A 1 81 ? -7.135 8.321 -0.266 1.00 92.50 81 GLY A N 1
ATOM 635 C CA . GLY A 1 81 ? -6.557 8.111 -1.593 1.00 92.50 81 GLY A CA 1
ATOM 636 C C . GLY A 1 81 ? -5.988 9.401 -2.185 1.00 92.50 81 GLY A C 1
ATOM 637 O O . GLY A 1 81 ? -4.796 9.457 -2.491 1.00 92.50 81 GLY A O 1
ATOM 638 N N . VAL A 1 82 ? -6.802 10.461 -2.230 1.00 93.88 82 VAL A N 1
ATOM 639 C CA . VAL A 1 82 ? -6.432 11.779 -2.778 1.00 93.88 82 VAL A CA 1
ATOM 640 C C . VAL A 1 82 ? -5.193 12.346 -2.084 1.00 93.88 82 VAL A C 1
ATOM 642 O O . VAL A 1 82 ? -4.223 12.735 -2.731 1.00 93.88 82 VAL A O 1
ATOM 645 N N . ARG A 1 83 ? -5.158 12.341 -0.747 1.00 90.50 83 ARG A N 1
ATOM 646 C CA . ARG A 1 83 ? -3.984 12.831 0.001 1.00 90.50 83 ARG A CA 1
ATOM 647 C C . ARG A 1 83 ? -2.750 11.975 -0.229 1.00 90.50 83 ARG A C 1
ATOM 649 O O . ARG A 1 83 ? -1.633 12.489 -0.222 1.00 90.50 83 ARG A O 1
ATOM 656 N N . GLY A 1 84 ? -2.937 10.669 -0.390 1.00 88.38 84 GLY A N 1
ATOM 657 C CA . GLY A 1 84 ? -1.868 9.750 -0.754 1.00 88.38 84 GLY A CA 1
ATOM 658 C C . GLY A 1 84 ? -1.255 10.069 -2.116 1.00 88.38 84 GLY A C 1
ATOM 659 O O . GLY A 1 84 ? -0.029 10.080 -2.250 1.00 88.38 84 GLY A O 1
ATOM 660 N N . ALA A 1 85 ? -2.102 10.384 -3.095 1.00 90.56 85 ALA A N 1
ATOM 661 C CA . ALA A 1 85 ? -1.692 10.802 -4.427 1.00 90.56 85 ALA A CA 1
ATOM 662 C C . ALA A 1 85 ? -0.985 12.166 -4.421 1.00 90.56 85 ALA A C 1
ATOM 664 O O . ALA A 1 85 ? 0.117 12.271 -4.956 1.00 90.56 85 ALA A O 1
ATOM 665 N N . PHE A 1 86 ? -1.518 13.169 -3.713 1.00 87.38 86 PHE A N 1
ATOM 666 C CA . PHE A 1 86 ? -0.858 14.476 -3.590 1.00 87.38 86 PHE A CA 1
ATOM 667 C C . PHE A 1 86 ? 0.520 14.390 -2.932 1.00 87.38 86 PHE A C 1
ATOM 669 O O . PHE A 1 86 ? 1.475 15.001 -3.403 1.00 87.38 86 PHE A O 1
ATOM 676 N N . ARG A 1 87 ? 0.679 13.569 -1.885 1.00 86.25 87 ARG A N 1
ATOM 677 C CA . ARG A 1 87 ? 2.004 13.306 -1.285 1.00 86.25 87 ARG A CA 1
ATOM 678 C C . ARG A 1 87 ? 2.984 12.640 -2.253 1.00 86.25 87 ARG A C 1
ATOM 680 O O . ARG A 1 87 ? 4.182 12.653 -1.994 1.00 86.25 87 ARG A O 1
ATOM 687 N N . SER A 1 88 ? 2.479 12.043 -3.328 1.00 83.31 88 SER A N 1
ATOM 688 C CA . SER A 1 88 ? 3.274 11.419 -4.384 1.00 83.31 88 SER A CA 1
ATOM 689 C C . SER A 1 88 ? 3.565 12.365 -5.557 1.00 83.31 88 SER A C 1
ATOM 691 O O . SER A 1 88 ? 4.18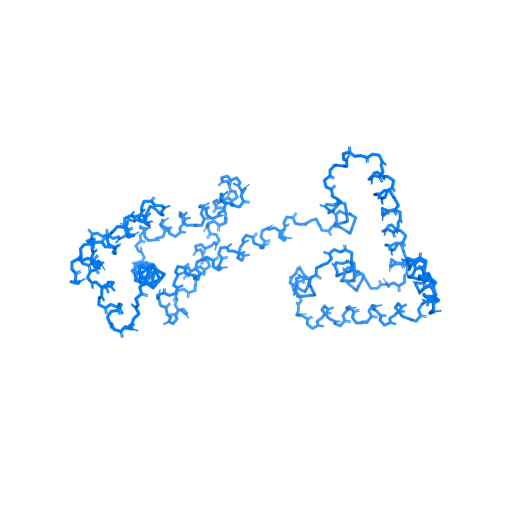7 11.918 -6.516 1.00 83.31 88 SER A O 1
ATOM 693 N N . GLY A 1 89 ? 3.153 13.638 -5.469 1.00 89.12 89 GLY A N 1
ATOM 694 C CA . GLY A 1 89 ? 3.424 14.679 -6.466 1.00 89.12 89 GLY A CA 1
ATOM 695 C C . GLY A 1 89 ? 2.456 14.718 -7.650 1.00 89.12 89 GLY A C 1
ATOM 696 O O . GLY A 1 89 ? 2.769 15.364 -8.643 1.00 89.12 89 GLY A O 1
ATOM 697 N N . LEU A 1 90 ? 1.319 14.023 -7.567 1.00 89.81 90 LEU A N 1
ATOM 698 C CA . LEU A 1 90 ? 0.327 13.966 -8.645 1.00 89.81 90 LEU A CA 1
ATOM 699 C C . LEU A 1 90 ? -0.573 15.207 -8.658 1.00 89.81 90 LEU A C 1
ATOM 701 O O . LEU A 1 90 ? -0.815 15.813 -7.609 1.00 89.81 90 LEU A O 1
ATOM 705 N N . ASP A 1 91 ? -1.088 15.562 -9.836 1.00 92.75 91 ASP A N 1
ATOM 706 C CA . ASP A 1 91 ? -2.064 16.645 -9.977 1.00 92.75 91 ASP A CA 1
ATOM 707 C C . ASP A 1 91 ? -3.469 16.240 -9.488 1.00 92.75 91 ASP A C 1
ATOM 709 O O . ASP A 1 91 ? -3.708 15.111 -9.058 1.00 92.75 91 ASP A O 1
ATOM 713 N N . SER A 1 92 ? -4.419 17.180 -9.517 1.00 92.62 92 SER A N 1
ATOM 714 C CA . SER A 1 92 ? -5.778 16.944 -9.013 1.00 92.62 92 SER A CA 1
ATOM 715 C C . SER A 1 92 ? -6.551 15.879 -9.795 1.00 92.62 92 SER A C 1
ATOM 717 O O . SER A 1 92 ? -7.363 15.175 -9.193 1.00 92.62 92 SER A O 1
ATOM 719 N N . ASN A 1 93 ? -6.334 15.764 -11.106 1.00 91.62 93 ASN A N 1
ATOM 720 C CA . ASN A 1 93 ? -7.046 14.799 -11.942 1.00 91.62 93 ASN A CA 1
ATOM 721 C C . ASN A 1 93 ? -6.496 13.398 -11.674 1.00 91.62 93 ASN A C 1
ATOM 723 O O . ASN A 1 93 ? -7.241 12.497 -11.300 1.00 91.62 93 ASN A O 1
ATOM 727 N N . GLN A 1 94 ? -5.171 13.256 -11.713 1.00 91.19 94 GLN A N 1
ATOM 728 C CA . GLN A 1 94 ? -4.487 12.010 -11.381 1.00 91.19 94 GLN A CA 1
ATOM 729 C C . GLN A 1 94 ? -4.785 11.564 -9.942 1.00 91.19 94 GLN A C 1
ATOM 731 O O . GLN A 1 94 ? -4.983 10.379 -9.677 1.00 91.19 94 GLN A O 1
ATOM 736 N N . ALA A 1 95 ? -4.853 12.499 -8.989 1.00 91.81 95 ALA A N 1
ATOM 737 C CA . ALA A 1 95 ? -5.201 12.184 -7.608 1.00 91.81 95 ALA A CA 1
ATOM 738 C C . ALA A 1 95 ? -6.634 11.660 -7.459 1.00 91.81 95 ALA A C 1
ATOM 740 O O . ALA A 1 95 ? -6.862 10.759 -6.646 1.00 91.81 95 ALA A O 1
ATOM 741 N N . SER A 1 96 ? -7.572 12.196 -8.244 1.00 93.44 96 SER A N 1
ATOM 742 C CA . SER A 1 96 ? -8.946 11.700 -8.325 1.00 93.44 96 SER A CA 1
ATOM 743 C C . SER A 1 96 ? -8.983 10.275 -8.884 1.00 93.44 96 SER A C 1
ATOM 745 O O . SER A 1 96 ? -9.572 9.394 -8.260 1.00 93.44 96 SER A O 1
ATOM 747 N N . ASP A 1 97 ? -8.278 10.013 -9.985 1.00 91.75 97 ASP A N 1
ATOM 748 C CA . ASP A 1 97 ? -8.237 8.687 -10.617 1.00 91.75 97 ASP A CA 1
ATOM 749 C C . ASP A 1 97 ? -7.645 7.624 -9.675 1.00 91.75 97 ASP A C 1
ATOM 751 O O . ASP A 1 97 ? -8.234 6.559 -9.459 1.00 91.75 97 ASP A O 1
ATOM 755 N N . ILE A 1 98 ? -6.523 7.944 -9.015 1.00 94.12 98 ILE A N 1
ATOM 756 C CA . ILE A 1 98 ? -5.904 7.081 -7.998 1.00 94.12 98 ILE A CA 1
ATOM 757 C C . ILE A 1 98 ? -6.870 6.801 -6.844 1.00 94.12 98 ILE A C 1
ATOM 759 O O . ILE A 1 98 ? -6.946 5.664 -6.359 1.00 94.12 98 ILE A O 1
ATOM 763 N N . ALA A 1 99 ? -7.573 7.826 -6.355 1.00 95.00 99 ALA A N 1
ATOM 764 C CA . ALA A 1 99 ? -8.513 7.676 -5.254 1.00 95.00 99 ALA A CA 1
ATOM 765 C C . ALA A 1 99 ? -9.687 6.776 -5.651 1.00 95.00 99 ALA A C 1
ATOM 767 O O . ALA A 1 99 ? -10.015 5.852 -4.903 1.00 95.00 99 ALA A O 1
ATOM 768 N N . GLN A 1 100 ? -10.245 6.971 -6.847 1.00 94.62 100 GLN A N 1
ATOM 769 C CA . GLN A 1 100 ? -11.336 6.163 -7.385 1.00 94.62 100 GLN A CA 1
ATOM 770 C C . GLN A 1 100 ? -10.959 4.696 -7.514 1.00 94.62 100 GLN A C 1
ATOM 772 O O . GLN A 1 100 ? -11.682 3.822 -7.025 1.00 94.62 100 GLN A O 1
ATOM 777 N N . GLU A 1 101 ? -9.809 4.419 -8.119 1.00 94.44 101 GLU A N 1
ATOM 778 C CA . GLU A 1 101 ? -9.323 3.055 -8.287 1.00 94.44 101 GLU A CA 1
ATOM 779 C C . GLU A 1 101 ? -9.021 2.405 -6.925 1.00 94.44 101 GLU A C 1
ATOM 781 O O . GLU A 1 101 ? -9.379 1.250 -6.672 1.00 94.44 101 GLU A O 1
ATOM 786 N N . THR A 1 102 ? -8.438 3.165 -5.990 1.00 94.44 102 THR A N 1
ATOM 787 C CA . THR A 1 102 ? -8.170 2.694 -4.622 1.00 94.44 102 THR A CA 1
ATOM 788 C C . THR A 1 102 ? -9.464 2.324 -3.895 1.00 94.44 102 THR A C 1
ATOM 790 O O . THR A 1 102 ? -9.566 1.220 -3.352 1.00 94.44 102 THR A O 1
ATOM 793 N N . VAL A 1 103 ? -10.465 3.210 -3.905 1.00 95.12 103 VAL A N 1
ATOM 794 C CA . VAL A 1 103 ? -11.779 2.981 -3.281 1.00 95.12 103 VAL A CA 1
ATOM 795 C C . VAL A 1 103 ? -12.456 1.762 -3.903 1.00 95.12 103 VAL A C 1
ATOM 797 O O . VAL A 1 103 ? -12.902 0.872 -3.177 1.00 95.12 103 VAL A O 1
ATOM 800 N N . THR A 1 104 ? -12.449 1.661 -5.232 1.00 93.12 104 THR A N 1
ATOM 801 C CA . THR A 1 104 ? -13.069 0.558 -5.981 1.00 93.12 104 THR A CA 1
ATOM 802 C C . THR A 1 104 ? -12.486 -0.795 -5.578 1.00 93.12 104 THR A C 1
ATOM 804 O O . THR A 1 104 ? -13.226 -1.724 -5.241 1.00 93.12 104 THR A O 1
ATOM 807 N N . ARG A 1 105 ? -11.153 -0.907 -5.524 1.00 94.31 105 ARG A N 1
ATOM 808 C CA . ARG A 1 105 ? -10.468 -2.142 -5.107 1.00 94.31 105 ARG A CA 1
ATOM 809 C C . ARG A 1 105 ? -10.761 -2.524 -3.663 1.00 94.31 105 ARG A C 1
ATOM 811 O O . ARG A 1 105 ? -10.865 -3.714 -3.351 1.00 94.31 105 ARG A O 1
ATOM 818 N N . ILE A 1 106 ? -10.882 -1.537 -2.779 1.00 94.44 106 ILE A N 1
ATOM 819 C CA . ILE A 1 106 ? -11.169 -1.775 -1.363 1.00 94.44 106 ILE A CA 1
ATOM 820 C C . ILE A 1 106 ? -12.599 -2.263 -1.194 1.00 94.44 106 ILE A C 1
ATOM 822 O O . ILE A 1 106 ? -12.785 -3.321 -0.596 1.00 94.44 106 ILE A O 1
ATOM 826 N N . VAL A 1 107 ? -13.578 -1.570 -1.783 1.00 93.25 107 VAL A N 1
ATOM 827 C CA . VAL A 1 107 ? -14.997 -1.957 -1.745 1.00 93.25 107 VAL A CA 1
ATOM 828 C C . VAL A 1 107 ? -15.192 -3.368 -2.304 1.00 93.25 107 VAL A C 1
ATOM 830 O O . VAL A 1 107 ? -15.835 -4.198 -1.662 1.00 93.25 107 VAL A O 1
ATOM 833 N N . ALA A 1 108 ? -14.550 -3.694 -3.431 1.00 90.50 108 ALA A N 1
ATOM 834 C CA . ALA A 1 108 ? -14.590 -5.036 -4.018 1.00 90.50 108 ALA A CA 1
ATOM 835 C C . ALA A 1 108 ? -13.970 -6.126 -3.117 1.00 90.50 108 ALA A C 1
ATOM 837 O O . ALA A 1 108 ? -14.291 -7.311 -3.248 1.00 90.50 108 ALA A O 1
ATOM 838 N N . SER A 1 109 ? -13.079 -5.741 -2.201 1.00 92.44 109 SER A N 1
ATOM 839 C CA . SER A 1 109 ? -12.373 -6.655 -1.300 1.00 92.44 109 SER A CA 1
ATOM 840 C C . SER A 1 109 ? -13.015 -6.775 0.084 1.00 92.44 109 SER A C 1
ATOM 842 O O . SER A 1 109 ? -12.662 -7.708 0.808 1.00 92.44 109 SER A O 1
ATOM 844 N N . LEU A 1 110 ? -13.968 -5.903 0.448 1.00 92.69 110 LEU A N 1
ATOM 845 C CA . LEU A 1 110 ? -14.638 -5.935 1.758 1.00 92.69 110 LEU A CA 1
ATOM 846 C C . LEU A 1 110 ? -15.231 -7.315 2.093 1.00 92.69 110 LEU A C 1
ATOM 848 O O . LEU A 1 110 ? -14.921 -7.815 3.172 1.00 92.69 110 LEU A O 1
ATOM 852 N N . PRO A 1 111 ? -15.969 -8.008 1.195 1.00 91.44 111 PRO A N 1
ATOM 853 C CA . PRO A 1 111 ? -16.561 -9.311 1.525 1.00 91.44 111 PRO A CA 1
ATOM 854 C C . PRO A 1 111 ? -15.532 -10.417 1.800 1.00 91.44 111 PRO A C 1
ATOM 856 O O . PRO A 1 111 ? -15.870 -11.451 2.366 1.00 91.44 111 PRO A O 1
ATOM 859 N N . LYS A 1 112 ? -14.280 -10.224 1.367 1.00 90.62 112 LYS A N 1
ATOM 860 C CA . LYS A 1 112 ? -13.181 -11.190 1.511 1.00 90.62 112 LYS A CA 1
ATOM 861 C C . LYS A 1 112 ? -12.276 -10.864 2.704 1.00 90.62 112 LYS A C 1
ATOM 863 O O . LYS A 1 112 ? -11.279 -11.550 2.924 1.00 90.62 112 LYS A O 1
ATOM 868 N N . MET A 1 113 ? -12.563 -9.791 3.442 1.00 91.50 113 MET A N 1
ATOM 869 C CA . MET A 1 113 ? -11.710 -9.319 4.525 1.00 91.50 113 MET A CA 1
ATOM 870 C C . MET A 1 113 ? -12.002 -10.079 5.822 1.00 91.50 113 MET A C 1
ATOM 872 O O . MET A 1 113 ? -13.072 -9.948 6.404 1.00 91.50 113 MET A O 1
ATOM 876 N N . HIS A 1 114 ? -11.020 -10.847 6.302 1.00 90.75 114 HIS A N 1
ATOM 877 C CA . HIS A 1 114 ? -11.141 -11.595 7.560 1.00 90.75 114 HIS A CA 1
ATOM 878 C C . HIS A 1 114 ? -10.880 -10.746 8.815 1.00 90.75 114 HIS A C 1
ATOM 880 O O . HIS A 1 114 ? -11.422 -11.050 9.872 1.00 90.75 114 HIS A O 1
ATOM 886 N N . ASP A 1 115 ? -10.065 -9.688 8.712 1.00 92.12 115 ASP A N 1
ATOM 887 C CA . ASP A 1 115 ? -9.758 -8.780 9.825 1.00 92.12 115 ASP A CA 1
ATOM 888 C C . ASP A 1 115 ? -10.134 -7.331 9.473 1.00 92.12 115 ASP A C 1
ATOM 890 O O . ASP A 1 115 ? -9.328 -6.618 8.866 1.00 92.12 115 ASP A O 1
ATOM 894 N N . PRO A 1 116 ? -11.331 -6.863 9.872 1.00 93.12 116 PRO A N 1
ATOM 895 C CA . PRO A 1 116 ? -11.768 -5.482 9.658 1.00 93.12 116 PRO A CA 1
ATOM 896 C C . PRO A 1 116 ? -10.820 -4.435 10.257 1.00 93.12 116 PRO A C 1
ATOM 898 O O . PRO A 1 116 ? -10.691 -3.331 9.734 1.00 93.12 116 PRO A O 1
ATOM 901 N N . GLY A 1 117 ? -10.100 -4.780 11.330 1.00 92.00 117 GLY A N 1
ATOM 902 C CA . GLY A 1 117 ? -9.141 -3.869 11.955 1.00 92.00 117 GLY A CA 1
ATOM 903 C C . GLY A 1 117 ? -7.912 -3.579 11.093 1.00 92.00 117 GLY A C 1
ATOM 904 O O . GLY A 1 117 ? -7.224 -2.584 11.311 1.00 92.00 117 GLY A O 1
ATOM 905 N N . ALA A 1 118 ? -7.643 -4.407 10.083 1.00 90.81 118 ALA A N 1
ATOM 906 C CA . ALA A 1 118 ? -6.555 -4.190 9.140 1.00 90.81 118 ALA A CA 1
ATOM 907 C C . ALA A 1 118 ? -6.935 -3.254 7.979 1.00 90.81 118 ALA A C 1
ATOM 909 O O . ALA A 1 118 ? -6.070 -2.967 7.148 1.00 90.81 118 ALA A O 1
ATOM 910 N N . LEU A 1 119 ? -8.183 -2.762 7.908 1.00 94.69 119 LEU A N 1
ATOM 911 C CA . LEU A 1 119 ? -8.691 -2.008 6.759 1.00 94.69 119 LEU A CA 1
ATOM 912 C C . LEU A 1 119 ? -7.799 -0.815 6.395 1.00 94.69 119 LEU A C 1
ATOM 914 O O . LEU A 1 119 ? -7.394 -0.702 5.247 1.00 94.69 119 LEU A O 1
ATOM 918 N N . ILE A 1 120 ? -7.407 0.018 7.361 1.00 92.50 120 ILE A N 1
ATOM 919 C CA . ILE A 1 120 ? -6.575 1.207 7.098 1.00 92.50 120 ILE A CA 1
ATOM 920 C C . ILE A 1 120 ? -5.202 0.828 6.520 1.00 92.50 120 ILE A C 1
ATOM 922 O O . ILE A 1 120 ? -4.714 1.441 5.570 1.00 92.50 120 ILE A O 1
ATOM 926 N N . PHE A 1 121 ? -4.574 -0.224 7.050 1.00 89.50 121 PHE A N 1
ATOM 927 C CA . PHE A 1 121 ? -3.301 -0.722 6.521 1.00 89.50 121 PHE A CA 1
ATOM 928 C C . PHE A 1 121 ? -3.464 -1.325 5.127 1.00 89.50 121 PHE A C 1
ATOM 930 O O . PHE A 1 121 ? -2.609 -1.133 4.256 1.00 89.50 121 PHE A O 1
ATOM 937 N N . TYR A 1 122 ? -4.570 -2.033 4.903 1.00 90.00 122 TYR A N 1
ATOM 938 C CA . TYR A 1 122 ? -4.921 -2.564 3.599 1.00 90.00 122 TYR A CA 1
ATOM 939 C C . TYR A 1 122 ? -5.142 -1.438 2.581 1.00 90.00 122 TYR A C 1
ATOM 941 O O . TYR A 1 122 ? -4.580 -1.521 1.491 1.00 90.00 122 TYR A O 1
ATOM 949 N N . THR A 1 123 ? -5.822 -0.352 2.958 1.00 92.44 123 THR A N 1
ATOM 950 C CA . THR A 1 123 ? -5.985 0.858 2.141 1.00 92.44 123 THR A CA 1
ATOM 951 C C . THR A 1 123 ? -4.640 1.408 1.692 1.00 92.44 123 THR A C 1
ATOM 953 O O . THR A 1 123 ? -4.418 1.586 0.497 1.00 92.44 123 THR A O 1
ATOM 956 N N . PHE A 1 124 ? -3.687 1.597 2.611 1.00 90.75 124 PHE A N 1
ATOM 957 C CA . PHE A 1 124 ? -2.349 2.070 2.238 1.00 90.75 124 PHE A CA 1
ATOM 958 C C . PHE A 1 124 ? -1.609 1.103 1.311 1.00 90.75 124 PHE A C 1
ATOM 960 O O . PHE A 1 124 ? -0.861 1.539 0.433 1.00 90.75 124 PHE A O 1
ATOM 967 N N . ARG A 1 125 ? -1.800 -0.209 1.482 1.00 90.31 125 ARG A N 1
ATOM 968 C CA . ARG A 1 125 ? -1.224 -1.217 0.583 1.00 90.31 125 ARG A CA 1
ATOM 969 C C . ARG A 1 125 ? -1.823 -1.129 -0.821 1.00 90.31 125 ARG A C 1
ATOM 971 O O . ARG A 1 125 ? -1.066 -1.192 -1.790 1.00 90.31 125 ARG A O 1
ATOM 978 N N . VAL A 1 126 ? -3.144 -0.997 -0.930 1.00 89.19 126 VAL A N 1
ATOM 979 C CA . VAL A 1 126 ? -3.846 -0.848 -2.213 1.00 89.19 126 VAL A CA 1
ATOM 980 C C . VAL A 1 126 ? -3.411 0.443 -2.890 1.00 89.19 126 VAL A C 1
ATOM 982 O O . VAL A 1 126 ? -2.918 0.379 -4.007 1.00 89.19 126 VAL A O 1
ATOM 985 N N . LEU A 1 127 ? -3.450 1.574 -2.186 1.00 89.94 127 LEU A N 1
ATOM 986 C CA . LEU A 1 127 ? -3.016 2.874 -2.698 1.00 89.94 127 LEU A CA 1
ATOM 987 C C . LEU A 1 127 ? -1.588 2.830 -3.264 1.00 89.94 127 LEU A C 1
ATOM 989 O O . LEU A 1 127 ? -1.346 3.265 -4.384 1.00 89.94 127 LEU A O 1
ATOM 993 N N . ARG A 1 128 ? -0.631 2.245 -2.530 1.00 87.56 128 ARG A N 1
ATOM 994 C CA . ARG A 1 128 ? 0.746 2.062 -3.030 1.00 87.56 128 ARG A CA 1
ATOM 995 C C . ARG A 1 128 ? 0.816 1.181 -4.274 1.00 87.56 128 ARG A C 1
ATOM 997 O O . ARG A 1 128 ? 1.722 1.349 -5.081 1.00 87.56 128 ARG A O 1
ATOM 1004 N N . THR A 1 129 ? -0.086 0.212 -4.388 1.00 86.00 129 THR A N 1
ATOM 1005 C CA . THR A 1 129 ? -0.157 -0.682 -5.545 1.00 86.00 129 THR A CA 1
ATOM 1006 C C . THR A 1 129 ? -0.680 0.071 -6.763 1.00 86.00 129 THR A C 1
ATOM 1008 O O . THR A 1 129 ? -0.024 0.024 -7.794 1.00 86.00 129 THR A O 1
ATOM 1011 N N . VAL A 1 130 ? -1.771 0.828 -6.613 1.00 90.81 130 VAL A N 1
ATOM 1012 C CA . VAL A 1 130 ? -2.346 1.662 -7.679 1.00 90.81 130 VAL A CA 1
ATOM 1013 C C . VAL A 1 130 ? -1.340 2.723 -8.140 1.00 90.81 130 VAL A C 1
ATOM 1015 O O . VAL A 1 130 ? -1.053 2.820 -9.325 1.00 90.81 130 VAL A O 1
ATOM 1018 N N . LEU A 1 131 ? -0.703 3.443 -7.209 1.00 85.38 131 LEU A N 1
ATOM 1019 C CA . LEU A 1 131 ? 0.338 4.430 -7.535 1.00 85.38 131 LEU A CA 1
ATOM 1020 C C . LEU A 1 131 ? 1.528 3.823 -8.286 1.00 85.38 131 LEU A C 1
ATOM 1022 O O . LEU A 1 131 ? 2.146 4.489 -9.112 1.00 85.38 131 LEU A O 1
ATOM 1026 N N . ARG A 1 132 ? 1.895 2.576 -7.971 1.00 84.69 132 ARG A N 1
ATOM 1027 C CA . ARG A 1 132 ? 2.961 1.877 -8.692 1.00 84.69 132 ARG A CA 1
ATOM 1028 C C . ARG A 1 132 ? 2.508 1.497 -10.099 1.00 84.69 132 ARG A C 1
ATOM 1030 O O . ARG A 1 132 ? 3.283 1.685 -11.020 1.00 84.69 132 ARG A O 1
ATOM 1037 N N . GLU A 1 133 ? 1.296 0.973 -10.245 1.00 82.75 133 GLU A N 1
ATOM 1038 C CA . GLU A 1 133 ? 0.733 0.591 -11.546 1.00 82.75 133 GLU A CA 1
ATOM 1039 C C . GLU A 1 133 ? 0.612 1.799 -12.477 1.00 82.75 133 GLU A C 1
ATOM 1041 O O . GLU A 1 133 ? 1.062 1.715 -13.608 1.00 82.75 133 GLU A O 1
ATOM 1046 N N . GLN A 1 134 ? 0.165 2.954 -11.979 1.00 83.69 134 GLN A N 1
ATOM 1047 C CA . GLN A 1 134 ? 0.097 4.166 -12.798 1.00 83.69 134 GLN A CA 1
ATOM 1048 C C . GLN A 1 134 ? 1.477 4.620 -13.297 1.00 83.69 134 GLN A C 1
ATOM 1050 O O . GLN A 1 134 ? 1.634 4.957 -14.462 1.00 83.69 134 GLN A O 1
ATOM 1055 N N . ARG A 1 135 ? 2.518 4.529 -12.459 1.00 75.81 135 ARG A N 1
ATOM 1056 C CA . ARG A 1 135 ? 3.903 4.792 -12.896 1.00 75.81 135 ARG A CA 1
ATOM 1057 C C . ARG A 1 135 ? 4.426 3.764 -13.901 1.00 75.81 135 ARG A C 1
ATOM 1059 O O . ARG A 1 135 ? 5.340 4.078 -14.654 1.00 75.81 135 ARG A O 1
ATOM 1066 N N . GLU A 1 136 ? 3.927 2.529 -13.847 1.00 67.81 136 GLU A N 1
ATOM 1067 C CA . GLU A 1 136 ? 4.265 1.473 -14.807 1.00 67.81 136 GLU A CA 1
ATOM 1068 C C . GLU A 1 136 ? 3.536 1.694 -16.148 1.00 67.81 136 GLU A C 1
ATOM 1070 O O . GLU A 1 136 ? 4.128 1.418 -17.187 1.00 67.81 136 GLU A O 1
ATOM 1075 N N . ASP A 1 137 ? 2.310 2.228 -16.133 1.00 67.56 137 ASP A N 1
ATOM 1076 C CA . ASP A 1 137 ? 1.532 2.579 -17.332 1.00 67.56 137 ASP A CA 1
ATOM 1077 C C . ASP A 1 137 ? 2.043 3.866 -18.007 1.00 67.56 137 ASP A C 1
ATOM 1079 O O . ASP A 1 137 ? 2.041 3.960 -19.234 1.00 67.56 137 ASP A O 1
ATOM 1083 N N . ASP A 1 138 ? 2.562 4.817 -17.223 1.00 62.06 138 ASP A N 1
ATOM 1084 C CA . ASP A 1 138 ? 3.234 6.028 -17.720 1.00 62.06 138 ASP A CA 1
ATOM 1085 C C . ASP A 1 138 ? 4.673 5.752 -18.213 1.00 62.06 138 ASP A C 1
ATOM 1087 O O . ASP A 1 138 ? 5.350 6.650 -18.724 1.00 62.06 138 ASP A O 1
ATOM 1091 N N . ALA A 1 139 ? 5.182 4.521 -18.056 1.00 56.28 139 ALA A N 1
ATOM 1092 C CA . ALA A 1 139 ? 6.527 4.170 -18.493 1.00 56.28 139 ALA A CA 1
ATOM 1093 C C . ALA A 1 139 ? 6.593 4.037 -20.028 1.00 56.28 139 ALA A C 1
ATOM 1095 O O . ALA A 1 139 ? 5.729 3.405 -20.642 1.00 56.28 139 ALA A O 1
ATOM 1096 N N . PRO A 1 140 ? 7.643 4.573 -20.674 1.00 55.56 140 PRO A N 1
ATOM 1097 C CA . PRO A 1 140 ? 7.771 4.516 -22.122 1.00 55.56 140 PRO A CA 1
ATOM 1098 C C . PRO A 1 140 ? 7.786 3.072 -22.640 1.00 55.56 140 PRO A C 1
ATOM 1100 O O . PRO A 1 140 ? 8.523 2.218 -22.151 1.00 55.56 140 PRO A O 1
ATOM 1103 N N . SER A 1 141 ? 6.985 2.799 -23.671 1.00 57.59 141 SER A N 1
ATOM 1104 C CA . SER A 1 141 ? 6.812 1.458 -24.241 1.00 57.59 141 SER A CA 1
ATOM 1105 C C . SER A 1 141 ? 7.880 1.066 -25.273 1.00 57.59 141 SER A C 1
ATOM 1107 O O . SER A 1 141 ? 7.852 -0.060 -25.766 1.00 57.59 141 SER A O 1
ATOM 1109 N N . SER A 1 142 ? 8.806 1.966 -25.631 1.00 55.22 142 SER A N 1
ATOM 1110 C CA . SER A 1 142 ? 9.870 1.702 -26.611 1.00 55.22 142 SER A CA 1
ATOM 1111 C C . SER A 1 142 ? 11.243 1.530 -25.951 1.00 55.22 142 SER A C 1
ATOM 1113 O O . SER A 1 142 ? 11.556 2.144 -24.932 1.00 55.22 142 SER A O 1
ATOM 1115 N N . LEU A 1 143 ? 12.075 0.670 -26.551 1.00 56.59 143 LEU A N 1
ATOM 1116 C CA . LEU A 1 143 ? 13.404 0.302 -26.048 1.00 56.59 143 LEU A CA 1
ATOM 1117 C C . LEU A 1 143 ? 14.333 1.516 -25.892 1.00 56.59 143 LEU A C 1
ATOM 1119 O O . LEU A 1 143 ? 15.086 1.589 -24.926 1.00 56.59 143 LEU A O 1
ATOM 1123 N N . ASP A 1 144 ? 14.249 2.455 -26.834 1.00 58.09 144 ASP A N 1
ATOM 1124 C CA . ASP A 1 144 ? 15.075 3.662 -26.851 1.00 58.09 144 ASP A CA 1
ATOM 1125 C C . ASP A 1 144 ? 14.574 4.673 -25.802 1.00 58.09 144 ASP A C 1
ATOM 1127 O O . ASP A 1 144 ? 15.370 5.203 -25.029 1.00 58.09 144 ASP A O 1
ATOM 1131 N N . ALA A 1 145 ? 13.254 4.816 -25.636 1.00 60.28 145 ALA A N 1
ATOM 1132 C CA . A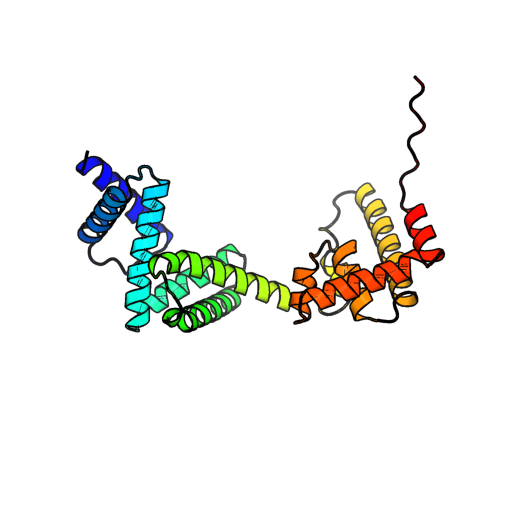LA A 1 145 ? 12.682 5.705 -24.627 1.00 60.28 145 ALA A CA 1
ATOM 1133 C C . ALA A 1 145 ? 12.864 5.189 -23.183 1.00 60.28 145 ALA A C 1
ATOM 1135 O O . ALA A 1 145 ? 12.965 5.992 -22.261 1.00 60.28 145 ALA A O 1
ATOM 1136 N N . LEU A 1 146 ? 12.968 3.872 -22.957 1.00 59.19 146 LEU A N 1
ATOM 1137 C CA . LEU A 1 146 ? 13.314 3.299 -21.642 1.00 59.19 146 LEU A CA 1
ATOM 1138 C C . LEU A 1 146 ? 14.752 3.618 -21.206 1.00 59.19 146 LEU A C 1
ATOM 1140 O O . LEU A 1 146 ? 15.019 3.741 -20.009 1.00 59.19 146 LEU A O 1
ATOM 1144 N N . VAL A 1 147 ? 15.675 3.721 -22.165 1.00 59.62 147 VAL A N 1
ATOM 1145 C CA . VAL A 1 147 ? 17.087 4.052 -21.919 1.00 59.62 147 VAL A CA 1
ATOM 1146 C C . VAL A 1 147 ? 17.259 5.564 -21.771 1.00 59.62 147 VAL A C 1
ATOM 1148 O O . VAL A 1 147 ? 17.958 6.006 -20.861 1.00 59.62 147 VAL A O 1
ATOM 1151 N N . GLU A 1 148 ? 16.568 6.355 -22.593 1.00 61.25 148 GLU A N 1
ATOM 1152 C CA . GLU A 1 148 ? 16.583 7.822 -22.525 1.00 61.25 148 GLU A CA 1
ATOM 1153 C C . GLU A 1 148 ? 15.888 8.371 -21.272 1.00 61.25 148 GLU A C 1
ATOM 1155 O O . GLU A 1 148 ? 16.442 9.237 -20.602 1.00 61.25 148 GLU A O 1
ATOM 1160 N N . ALA A 1 149 ? 14.726 7.835 -20.876 1.00 56.81 149 ALA A N 1
ATOM 1161 C CA . ALA A 1 149 ? 13.970 8.330 -19.717 1.00 56.81 149 ALA A CA 1
ATOM 1162 C C . ALA A 1 149 ? 14.678 8.125 -18.366 1.00 56.81 149 ALA A C 1
ATOM 1164 O O . ALA A 1 149 ? 14.258 8.683 -17.351 1.00 56.81 149 ALA A O 1
ATOM 1165 N N . ARG A 1 150 ? 15.740 7.311 -18.332 1.00 56.81 150 ARG A N 1
ATOM 1166 C CA . ARG A 1 150 ? 16.555 7.058 -17.137 1.00 56.81 150 ARG A CA 1
ATOM 1167 C C . ARG A 1 150 ? 17.971 7.622 -17.237 1.00 56.81 150 ARG A C 1
ATOM 1169 O O . ARG A 1 150 ? 18.766 7.391 -16.321 1.00 56.81 150 ARG A O 1
ATOM 1176 N N . ALA A 1 151 ? 18.283 8.359 -18.306 1.00 55.59 151 ALA A N 1
ATOM 1177 C CA . ALA A 1 151 ? 19.455 9.220 -18.325 1.00 55.59 151 ALA A CA 1
ATOM 1178 C C . ALA A 1 151 ? 19.347 10.202 -17.141 1.00 55.59 151 ALA A C 1
ATOM 1180 O O . ALA A 1 151 ? 18.295 10.787 -16.889 1.00 55.59 151 ALA A O 1
ATOM 1181 N N . LEU A 1 152 ? 20.409 10.266 -16.337 1.00 50.84 152 LEU A N 1
ATOM 1182 C CA . LEU A 1 152 ? 20.463 11.007 -15.071 1.00 50.84 152 LEU A CA 1
ATOM 1183 C C . LEU A 1 152 ? 20.201 12.517 -15.275 1.00 50.84 152 LEU A C 1
ATOM 1185 O O . LEU A 1 152 ? 20.381 13.011 -16.388 1.00 50.84 152 LEU A O 1
ATOM 1189 N N . PRO A 1 153 ? 19.801 13.256 -14.215 1.00 50.38 153 PRO A N 1
ATOM 1190 C CA . PRO A 1 153 ? 19.600 14.707 -14.279 1.00 50.38 153 PRO A CA 1
ATOM 1191 C C . PRO A 1 153 ? 20.831 15.445 -14.827 1.00 50.38 153 PRO A C 1
ATOM 1193 O O . PRO A 1 153 ? 21.957 14.968 -14.678 1.00 50.38 153 PRO A O 1
ATOM 1196 N N . GLU A 1 154 ? 20.583 16.608 -15.442 1.00 49.19 154 GLU A N 1
ATOM 1197 C CA . GLU A 1 154 ? 21.567 17.437 -16.152 1.00 49.19 154 GLU A CA 1
ATOM 1198 C C . GLU A 1 154 ? 22.924 17.526 -15.419 1.00 49.19 154 GLU A C 1
ATOM 1200 O O . GLU A 1 154 ? 22.970 17.901 -14.242 1.00 49.19 154 GLU A O 1
ATOM 1205 N N . PRO A 1 155 ? 24.042 17.183 -16.087 1.00 48.56 155 PRO A N 1
ATOM 1206 C CA . PRO A 1 155 ? 25.360 17.190 -15.469 1.00 48.56 155 PRO A CA 1
ATOM 1207 C C . PRO A 1 155 ? 25.841 18.623 -15.215 1.00 48.56 155 PRO A C 1
ATOM 1209 O O . PRO A 1 155 ? 25.925 19.440 -16.128 1.00 48.56 155 PRO A O 1
ATOM 1212 N N . THR A 1 156 ? 26.228 18.911 -13.972 1.00 55.12 156 THR A N 1
ATOM 1213 C CA . THR A 1 156 ? 26.740 20.220 -13.535 1.00 55.12 156 THR A CA 1
ATOM 1214 C C . THR A 1 156 ? 28.237 20.445 -13.812 1.00 55.12 156 THR A C 1
ATOM 1216 O O . THR A 1 156 ? 28.714 21.545 -13.563 1.00 55.12 156 THR A O 1
ATOM 1219 N N . ASP A 1 157 ? 28.977 19.453 -14.340 1.00 55.19 157 ASP A N 1
ATOM 1220 C CA . ASP A 1 157 ? 30.443 19.509 -14.520 1.00 55.19 157 ASP A CA 1
ATOM 1221 C C . ASP A 1 157 ? 30.955 18.803 -15.795 1.00 55.19 157 ASP A C 1
ATOM 1223 O O . ASP A 1 157 ? 30.446 17.758 -16.202 1.00 55.19 157 ASP A O 1
ATOM 1227 N N . ALA A 1 158 ? 32.027 19.331 -16.401 1.00 56.78 158 ALA A N 1
ATOM 1228 C CA . ALA A 1 158 ? 32.596 18.852 -17.673 1.00 56.78 158 ALA A CA 1
ATOM 1229 C C . ALA A 1 158 ? 33.238 17.448 -17.603 1.00 56.78 158 ALA A C 1
ATOM 1231 O O . ALA A 1 158 ? 33.200 16.694 -18.576 1.00 56.78 158 ALA A O 1
ATOM 1232 N N . THR A 1 159 ? 33.788 17.060 -16.451 1.00 58.56 159 THR A N 1
ATOM 1233 C CA . THR A 1 159 ? 34.256 15.687 -16.178 1.00 58.56 159 THR A CA 1
ATOM 1234 C C . THR A 1 159 ? 33.098 14.691 -16.118 1.00 58.56 159 THR A C 1
ATOM 1236 O O . THR A 1 159 ? 33.252 13.540 -16.523 1.00 58.56 159 THR A O 1
ATOM 1239 N N . THR A 1 160 ? 31.922 15.145 -15.684 1.00 59.72 160 THR A N 1
ATOM 1240 C CA . THR A 1 160 ? 30.686 14.356 -15.655 1.00 59.72 160 THR A CA 1
ATOM 1241 C C . THR A 1 160 ? 30.132 14.153 -17.065 1.00 59.72 160 THR A C 1
ATOM 1243 O O . THR A 1 160 ? 29.658 13.067 -17.377 1.00 59.72 160 THR A O 1
ATOM 1246 N N . VAL A 1 161 ? 30.271 15.147 -17.952 1.00 63.81 161 VAL A N 1
ATOM 1247 C CA . VAL A 1 161 ? 29.858 15.041 -19.364 1.00 63.81 161 VAL A CA 1
ATOM 1248 C C . VAL A 1 161 ? 30.672 13.984 -20.115 1.00 63.81 161 VAL A C 1
ATOM 1250 O O . VAL A 1 161 ? 30.092 13.174 -20.829 1.00 63.81 161 VAL A O 1
ATOM 1253 N N . ALA A 1 162 ? 31.997 13.939 -19.940 1.00 71.50 162 ALA A N 1
ATOM 1254 C CA . ALA A 1 162 ? 32.836 12.942 -20.615 1.00 71.50 162 ALA A CA 1
ATOM 1255 C C . ALA A 1 162 ? 32.497 11.502 -20.184 1.00 71.50 162 ALA A C 1
ATOM 1257 O O . ALA A 1 162 ? 32.351 10.625 -21.034 1.00 71.50 162 ALA A O 1
ATOM 1258 N N . ALA A 1 163 ? 32.298 11.281 -18.880 1.00 69.25 163 ALA A N 1
ATOM 1259 C CA . ALA A 1 163 ? 31.880 9.986 -18.345 1.00 69.25 163 ALA A CA 1
ATOM 1260 C C . ALA A 1 163 ? 30.457 9.597 -18.792 1.00 69.25 163 ALA A C 1
ATOM 1262 O O . ALA A 1 163 ? 30.183 8.426 -19.052 1.00 69.25 163 ALA A O 1
ATOM 1263 N N . GLU A 1 164 ? 29.552 10.571 -18.913 1.00 65.44 164 GLU A N 1
ATOM 1264 C CA . GLU A 1 164 ? 28.189 10.346 -19.397 1.00 65.44 164 GLU A CA 1
ATOM 1265 C C . GLU A 1 164 ? 28.172 9.974 -20.884 1.00 65.44 164 GLU A C 1
ATOM 1267 O O . GLU A 1 164 ? 27.488 9.026 -21.268 1.00 65.44 164 GLU A O 1
ATOM 1272 N N . VAL A 1 165 ? 28.971 10.654 -21.713 1.00 74.38 165 VAL A N 1
ATOM 1273 C CA . VAL A 1 165 ? 29.133 10.326 -23.138 1.00 74.38 165 VAL A CA 1
ATOM 1274 C C . VAL A 1 165 ? 29.744 8.935 -23.305 1.00 74.38 165 VAL A C 1
ATOM 1276 O O . VAL A 1 165 ? 29.233 8.137 -24.087 1.00 74.38 165 VAL A O 1
ATOM 1279 N N . GLU A 1 166 ? 30.787 8.600 -22.541 1.00 75.94 166 GLU A N 1
ATOM 1280 C CA . GLU A 1 166 ? 31.386 7.260 -22.559 1.00 75.94 166 GLU A CA 1
ATOM 1281 C C . GLU A 1 166 ? 30.360 6.188 -22.164 1.00 75.94 166 GLU A C 1
ATOM 1283 O O . GLU A 1 166 ? 30.199 5.186 -22.863 1.00 75.94 166 GLU A O 1
ATOM 1288 N N . ARG A 1 167 ? 29.572 6.435 -21.111 1.00 75.31 167 ARG A N 1
ATOM 1289 C CA . ARG A 1 167 ? 28.484 5.543 -20.693 1.00 75.31 167 ARG A CA 1
ATOM 1290 C C . ARG A 1 167 ? 27.407 5.389 -21.767 1.00 75.31 167 ARG A C 1
ATOM 1292 O O . ARG A 1 167 ? 26.937 4.275 -21.989 1.00 75.31 167 ARG A O 1
ATOM 1299 N N . GLN A 1 168 ? 27.005 6.472 -22.429 1.00 76.50 168 GLN A N 1
ATOM 1300 C CA .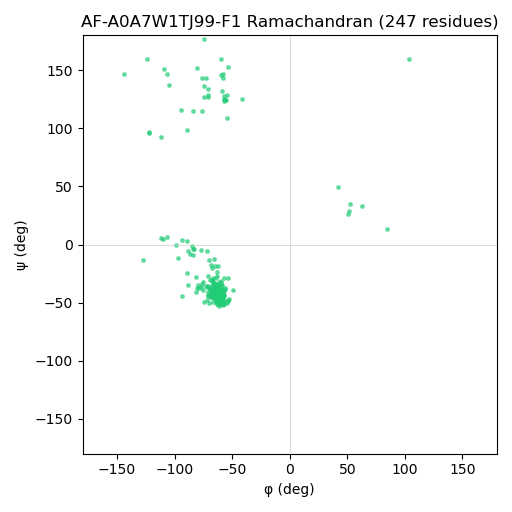 GLN A 1 168 ? 26.020 6.427 -23.512 1.00 76.50 168 GLN A CA 1
ATOM 1301 C C . GLN A 1 168 ? 26.529 5.607 -24.699 1.00 76.50 168 GLN A C 1
ATOM 1303 O O . GLN A 1 168 ? 25.797 4.753 -25.198 1.00 76.50 168 GLN A O 1
ATOM 1308 N N . VAL A 1 169 ? 27.789 5.798 -25.100 1.00 82.50 169 VAL A N 1
ATOM 1309 C CA . VAL A 1 169 ? 28.422 5.021 -26.175 1.00 82.50 169 VAL A CA 1
ATOM 1310 C C . VAL A 1 169 ? 28.484 3.537 -25.808 1.00 82.50 169 VAL A C 1
ATOM 1312 O O . VAL A 1 169 ? 28.094 2.692 -26.613 1.00 82.50 169 VAL A O 1
ATOM 1315 N N . LEU A 1 170 ? 28.894 3.202 -24.581 1.00 81.06 170 LEU A N 1
ATOM 1316 C CA . LEU A 1 170 ? 28.927 1.815 -24.103 1.00 81.06 170 LEU A CA 1
ATOM 1317 C C . LEU A 1 170 ? 27.528 1.187 -24.045 1.00 81.06 170 LEU A C 1
ATOM 1319 O O . LEU A 1 170 ? 27.350 0.033 -24.438 1.00 81.06 170 LEU A O 1
ATOM 1323 N N . ASN A 1 171 ? 26.519 1.943 -23.606 1.00 79.62 171 ASN A N 1
ATOM 1324 C CA . ASN A 1 171 ? 25.133 1.484 -23.589 1.00 79.62 171 ASN A CA 1
ATOM 1325 C C . ASN A 1 171 ? 24.607 1.241 -25.008 1.00 79.62 171 ASN A C 1
ATOM 1327 O O . ASN A 1 171 ? 23.973 0.216 -25.244 1.00 79.62 171 ASN A O 1
ATOM 1331 N N . GLN A 1 172 ? 24.896 2.127 -25.965 1.00 82.44 172 GLN A N 1
ATOM 1332 C CA . GLN A 1 172 ? 24.514 1.939 -27.368 1.00 82.44 172 GLN A CA 1
ATOM 1333 C C . GLN A 1 172 ? 25.183 0.704 -27.980 1.00 82.44 172 GLN A C 1
ATOM 1335 O O . GLN A 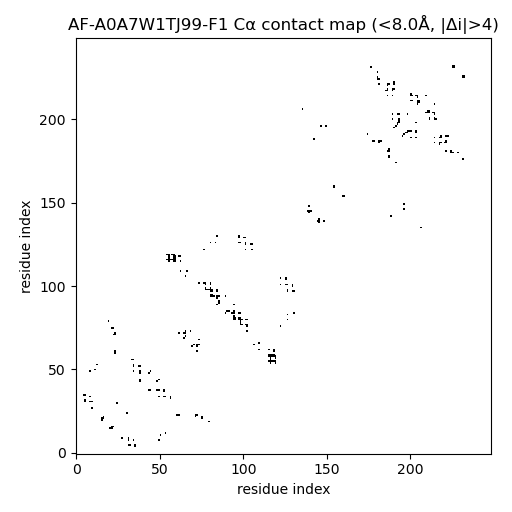1 172 ? 24.497 -0.126 -28.576 1.00 82.44 172 GLN A O 1
ATOM 1340 N N . GLN A 1 173 ? 26.487 0.522 -27.757 1.00 84.88 173 GLN A N 1
ATOM 1341 C CA . GLN A 1 173 ? 27.219 -0.665 -28.209 1.00 84.88 173 GLN A CA 1
ATOM 1342 C C . GLN A 1 173 ? 26.640 -1.951 -27.609 1.00 84.88 173 GLN A C 1
ATOM 1344 O O . GLN A 1 173 ? 26.426 -2.931 -28.327 1.00 84.88 173 GLN A O 1
ATOM 1349 N N . LEU A 1 174 ? 26.315 -1.947 -26.311 1.00 84.81 174 LEU A N 1
ATOM 1350 C CA . LEU A 1 174 ? 25.656 -3.080 -25.669 1.00 84.81 174 LEU A CA 1
ATOM 1351 C C . LEU A 1 174 ? 24.278 -3.347 -26.286 1.00 84.81 174 LEU A C 1
ATOM 1353 O O . LEU A 1 174 ? 23.955 -4.497 -26.571 1.00 84.81 174 LEU A O 1
ATOM 1357 N N . LEU A 1 175 ? 23.464 -2.315 -26.521 1.00 84.12 175 LEU A N 1
ATOM 1358 C CA . LEU A 1 175 ? 22.137 -2.461 -27.122 1.00 84.12 175 LEU A CA 1
ATOM 1359 C C . LEU A 1 175 ? 22.211 -3.046 -28.534 1.00 84.12 175 LEU A C 1
ATOM 1361 O O . LEU A 1 175 ? 21.459 -3.971 -28.842 1.00 84.12 175 LEU A O 1
ATOM 1365 N N . GLU A 1 176 ? 23.115 -2.561 -29.382 1.00 87.75 176 GLU A N 1
ATOM 1366 C CA . GLU A 1 176 ? 23.334 -3.114 -30.723 1.00 87.75 176 GLU A CA 1
ATOM 1367 C C . GLU A 1 176 ? 23.777 -4.574 -30.664 1.00 87.75 176 GLU A C 1
ATOM 1369 O O . GLU A 1 176 ? 23.260 -5.428 -31.393 1.00 87.75 176 GLU A O 1
ATOM 1374 N N . LEU A 1 177 ? 24.689 -4.890 -29.748 1.00 88.31 177 LEU A N 1
ATOM 1375 C CA . LEU A 1 177 ? 25.189 -6.241 -29.587 1.00 88.31 177 LEU A CA 1
ATOM 1376 C C . LEU A 1 177 ? 24.079 -7.186 -29.099 1.00 88.31 177 LEU A C 1
ATOM 1378 O O . LEU A 1 177 ? 23.867 -8.239 -29.699 1.00 88.31 177 LEU A O 1
ATOM 1382 N N . LEU A 1 178 ? 23.270 -6.772 -28.122 1.00 89.19 178 LEU A N 1
ATOM 1383 C CA . LEU A 1 178 ? 22.080 -7.511 -27.694 1.00 89.19 178 LEU A CA 1
ATOM 1384 C C . LEU A 1 178 ? 21.045 -7.648 -28.821 1.00 89.19 178 LEU A C 1
ATOM 1386 O O . LEU A 1 178 ? 20.448 -8.715 -28.963 1.00 89.19 178 LEU A O 1
ATOM 1390 N N . ARG A 1 179 ? 20.847 -6.614 -29.654 1.00 88.75 179 ARG A N 1
ATOM 1391 C CA . ARG A 1 179 ? 19.920 -6.665 -30.798 1.00 88.75 179 ARG A CA 1
ATOM 1392 C C . ARG A 1 179 ? 20.326 -7.706 -31.837 1.00 88.75 179 ARG A C 1
ATOM 1394 O O . ARG A 1 179 ? 19.449 -8.374 -32.379 1.00 88.75 179 ARG A O 1
ATOM 1401 N N . ARG A 1 180 ? 21.625 -7.862 -32.092 1.00 89.19 180 ARG A N 1
ATOM 1402 C CA . ARG A 1 180 ? 22.140 -8.857 -33.046 1.00 89.19 180 ARG A CA 1
ATOM 1403 C C . ARG A 1 180 ? 22.186 -10.269 -32.466 1.00 89.19 180 ARG A C 1
ATOM 1405 O O . ARG A 1 180 ? 21.934 -11.223 -33.194 1.00 89.19 180 ARG A O 1
ATOM 1412 N N . LYS A 1 181 ? 22.533 -10.417 -31.182 1.00 90.06 181 LYS A N 1
ATOM 1413 C CA . LYS A 1 181 ? 22.788 -11.731 -30.560 1.00 90.06 181 LYS A CA 1
ATOM 1414 C C . LYS A 1 181 ? 21.545 -12.386 -29.958 1.00 90.06 181 LYS A C 1
ATOM 1416 O O . LYS A 1 181 ? 21.509 -13.607 -29.842 1.00 90.06 181 LYS A O 1
ATOM 1421 N N . LEU A 1 182 ? 20.525 -11.608 -29.594 1.00 91.44 182 LEU A N 1
ATOM 1422 C CA . LEU A 1 182 ? 19.276 -12.119 -29.024 1.00 91.44 182 LEU A CA 1
ATOM 1423 C C . LEU A 1 182 ? 18.116 -11.915 -30.005 1.00 91.44 182 LEU A C 1
ATOM 1425 O O . LEU A 1 182 ? 17.470 -10.866 -29.965 1.00 91.44 182 LEU A O 1
ATOM 1429 N N . PRO A 1 183 ? 17.797 -12.898 -30.869 1.00 85.81 183 PRO A N 1
ATOM 1430 C CA . PRO A 1 183 ? 16.729 -12.753 -31.860 1.00 85.81 183 PRO A CA 1
ATOM 1431 C C . PRO A 1 183 ? 15.350 -12.590 -31.209 1.00 85.81 183 PRO A C 1
ATOM 1433 O O . PRO A 1 183 ? 14.494 -11.894 -31.748 1.00 85.81 183 PRO A O 1
ATOM 1436 N N . ASN A 1 184 ? 15.150 -13.159 -30.018 1.00 90.50 184 ASN A N 1
ATOM 1437 C CA . ASN A 1 184 ? 13.928 -12.994 -29.246 1.00 90.50 184 ASN A CA 1
ATOM 1438 C C . ASN A 1 184 ? 13.889 -11.607 -28.577 1.00 90.50 184 ASN A C 1
ATOM 1440 O O . ASN A 1 184 ? 14.692 -11.289 -27.697 1.00 90.50 184 ASN A O 1
ATOM 1444 N N . GLU A 1 185 ? 12.930 -10.784 -28.994 1.00 87.56 185 GLU A N 1
ATOM 1445 C CA . GLU A 1 185 ? 12.720 -9.434 -28.470 1.00 87.56 185 GLU A CA 1
ATOM 1446 C C . GLU A 1 185 ? 12.396 -9.427 -26.969 1.00 87.56 185 GLU A C 1
ATOM 1448 O O . GLU A 1 185 ? 12.930 -8.608 -26.223 1.00 87.56 185 GLU A O 1
ATOM 1453 N N . PHE A 1 186 ? 11.602 -10.387 -26.489 1.00 86.88 186 PHE A N 1
ATOM 1454 C CA . PHE A 1 186 ? 11.243 -10.475 -25.075 1.00 86.88 186 PHE A CA 1
ATOM 1455 C C . PHE A 1 186 ? 12.458 -10.795 -24.196 1.00 86.88 186 PHE A C 1
ATOM 1457 O O . PHE A 1 186 ? 12.662 -10.168 -23.159 1.00 86.88 186 PHE A O 1
ATOM 1464 N N . GLU A 1 187 ? 13.306 -11.730 -24.625 1.00 91.88 187 GLU A N 1
ATOM 1465 C CA . GLU A 1 187 ? 14.567 -12.056 -23.943 1.00 91.88 187 GLU A CA 1
ATOM 1466 C C . GLU A 1 187 ? 15.495 -10.846 -23.849 1.00 91.88 187 GLU A C 1
ATOM 1468 O O . GLU A 1 187 ? 16.079 -10.578 -22.797 1.00 91.88 187 GLU A O 1
ATOM 1473 N N . ARG A 1 188 ? 15.570 -10.080 -24.936 1.00 91.38 188 ARG A N 1
ATOM 1474 C CA . ARG A 1 188 ? 16.358 -8.854 -25.032 1.00 91.38 188 ARG A CA 1
ATOM 1475 C C . ARG A 1 188 ? 15.854 -7.783 -24.071 1.00 91.38 188 ARG A C 1
ATOM 1477 O O . ARG A 1 188 ? 16.647 -7.240 -23.306 1.00 91.38 188 ARG A O 1
ATOM 1484 N N . ILE A 1 189 ? 14.544 -7.525 -24.054 1.00 86.75 189 ILE A N 1
ATOM 1485 C CA . ILE A 1 189 ? 13.930 -6.553 -23.141 1.00 86.75 189 ILE A CA 1
ATOM 1486 C C . ILE A 1 189 ? 14.133 -6.976 -21.684 1.00 86.75 189 ILE A C 1
ATOM 1488 O O . ILE A 1 189 ? 14.513 -6.154 -20.851 1.00 86.75 189 ILE A O 1
ATOM 1492 N N . VAL A 1 190 ? 13.928 -8.259 -21.367 1.00 89.06 190 VAL A N 1
ATOM 1493 C CA . VAL A 1 190 ? 14.154 -8.787 -20.016 1.00 89.06 190 VAL A CA 1
ATOM 1494 C C . VAL A 1 190 ? 15.599 -8.559 -19.578 1.00 89.06 190 VAL A C 1
ATOM 1496 O O . VAL A 1 190 ? 15.831 -8.125 -18.450 1.00 89.06 190 VAL A O 1
ATOM 1499 N N . LEU A 1 191 ? 16.570 -8.821 -20.454 1.00 89.12 191 LEU A N 1
ATOM 1500 C CA . LEU A 1 191 ? 17.979 -8.647 -20.129 1.00 89.12 191 LEU A CA 1
ATOM 1501 C C . LEU A 1 191 ? 18.349 -7.171 -19.921 1.00 89.12 191 LEU A C 1
ATOM 1503 O O . LEU A 1 191 ? 19.009 -6.848 -18.938 1.00 89.12 191 LEU A O 1
ATOM 1507 N N . ILE A 1 192 ? 17.880 -6.282 -20.801 1.00 84.75 192 ILE A N 1
ATOM 1508 C CA . ILE A 1 192 ? 18.110 -4.832 -20.714 1.00 84.75 192 ILE A CA 1
ATOM 1509 C C . ILE A 1 192 ? 17.538 -4.277 -19.414 1.00 84.75 192 ILE A C 1
ATOM 1511 O O . ILE A 1 192 ? 18.251 -3.626 -18.655 1.00 84.75 192 ILE A O 1
ATOM 1515 N N . ARG A 1 193 ? 16.274 -4.581 -19.105 1.00 79.88 193 ARG A N 1
ATOM 1516 C CA . ARG A 1 193 ? 15.632 -4.068 -17.890 1.00 79.88 193 ARG A CA 1
ATOM 1517 C C . ARG A 1 193 ? 16.351 -4.526 -16.628 1.00 79.88 193 ARG A C 1
ATOM 1519 O O . ARG A 1 193 ? 16.540 -3.739 -15.710 1.00 79.88 193 ARG A O 1
ATOM 1526 N N . VAL A 1 194 ? 16.805 -5.775 -16.597 1.00 83.25 194 VAL A N 1
ATOM 1527 C CA . VAL A 1 194 ? 17.485 -6.324 -15.421 1.00 83.25 194 VAL A CA 1
ATOM 1528 C C . VAL A 1 194 ? 18.938 -5.851 -15.295 1.00 83.25 194 VAL A C 1
ATOM 1530 O O . VAL A 1 194 ? 19.398 -5.666 -14.175 1.00 83.25 194 VAL A O 1
ATOM 1533 N N . LEU A 1 195 ? 19.677 -5.688 -16.398 1.00 78.19 195 LEU A N 1
ATOM 1534 C CA . LEU A 1 195 ? 21.109 -5.348 -16.360 1.00 78.19 195 LEU A CA 1
ATOM 1535 C C . LEU A 1 195 ? 21.386 -3.846 -16.447 1.00 78.19 195 LEU A C 1
ATOM 1537 O O . LEU A 1 195 ? 22.226 -3.347 -15.709 1.00 78.19 195 LEU A O 1
ATOM 1541 N N . LEU A 1 196 ? 20.707 -3.138 -17.351 1.00 75.19 196 LEU A N 1
ATOM 1542 C CA . LEU A 1 196 ? 20.917 -1.705 -17.578 1.00 75.19 196 LEU A CA 1
ATOM 1543 C C . LEU A 1 196 ? 20.037 -0.847 -16.673 1.00 75.19 196 LEU A C 1
ATOM 1545 O O . LEU A 1 196 ? 20.454 0.223 -16.239 1.00 75.19 196 LEU A O 1
ATOM 1549 N N . LEU A 1 197 ? 18.822 -1.316 -16.381 1.00 72.81 197 LEU A N 1
ATOM 1550 C CA . LEU A 1 197 ? 17.842 -0.559 -15.599 1.00 72.81 197 LEU A CA 1
ATOM 1551 C C . LEU A 1 197 ? 17.657 -1.105 -14.173 1.00 72.81 197 LEU A C 1
ATOM 1553 O O . LEU A 1 197 ? 16.819 -0.602 -13.432 1.00 72.81 197 LEU A O 1
ATOM 1557 N N . ASP A 1 198 ? 18.455 -2.083 -13.744 1.00 75.50 198 ASP A N 1
ATOM 1558 C CA . ASP A 1 198 ? 18.417 -2.653 -12.384 1.00 75.50 198 ASP A CA 1
ATOM 1559 C C . ASP A 1 198 ? 17.000 -3.071 -11.915 1.00 75.50 198 ASP A C 1
ATOM 1561 O O . ASP A 1 198 ? 16.671 -3.103 -10.725 1.00 75.50 198 ASP A O 1
ATOM 1565 N N . ASP A 1 199 ? 16.115 -3.390 -12.864 1.00 79.38 199 ASP A N 1
ATOM 1566 C CA . ASP A 1 199 ? 14.777 -3.864 -12.553 1.00 79.38 199 ASP A CA 1
ATOM 1567 C C . ASP A 1 199 ? 14.855 -5.293 -12.018 1.00 79.38 199 ASP A C 1
ATOM 1569 O O . ASP A 1 199 ? 15.600 -6.156 -12.497 1.00 79.38 199 ASP A O 1
ATOM 1573 N N . LYS A 1 200 ? 13.998 -5.612 -11.047 1.00 84.06 200 LYS A N 1
ATOM 1574 C CA . LYS A 1 200 ? 13.895 -6.990 -10.563 1.00 84.06 200 LYS A CA 1
ATOM 1575 C C . LYS A 1 200 ? 13.114 -7.820 -11.591 1.00 84.06 200 LYS A C 1
ATOM 1577 O O . LYS A 1 200 ? 12.096 -7.350 -12.098 1.00 84.06 200 LYS A O 1
ATOM 1582 N N . PRO A 1 201 ? 13.464 -9.102 -11.825 1.00 81.38 201 PRO A N 1
ATOM 1583 C CA . PRO A 1 201 ? 12.746 -9.964 -12.777 1.00 81.38 201 PRO A CA 1
ATOM 1584 C C . PRO A 1 201 ? 11.228 -10.052 -12.546 1.00 81.38 201 PRO A C 1
ATOM 1586 O O . PRO A 1 201 ? 10.458 -10.233 -13.484 1.00 81.38 201 PRO A O 1
ATOM 1589 N N . ARG A 1 202 ? 10.786 -9.889 -11.293 1.00 86.75 202 ARG A N 1
ATOM 1590 C CA . ARG A 1 202 ? 9.366 -9.825 -10.913 1.00 86.75 202 ARG A CA 1
ATOM 1591 C C . ARG A 1 202 ? 8.636 -8.591 -11.437 1.00 86.75 202 ARG A C 1
ATOM 1593 O O . ARG A 1 202 ? 7.444 -8.681 -11.704 1.00 86.75 202 ARG A O 1
ATOM 1600 N N . ASP A 1 203 ? 9.335 -7.468 -11.548 1.00 81.00 203 ASP A N 1
ATOM 1601 C CA . ASP A 1 203 ? 8.767 -6.207 -12.008 1.00 81.00 203 ASP A CA 1
ATOM 1602 C C . ASP A 1 203 ? 8.690 -6.231 -13.543 1.00 81.00 203 ASP A C 1
ATOM 1604 O O . ASP A 1 203 ? 7.648 -5.912 -14.103 1.00 81.00 203 ASP A O 1
ATOM 1608 N N . VAL A 1 204 ? 9.690 -6.820 -14.215 1.00 82.38 204 VAL A N 1
ATOM 1609 C CA . VAL A 1 204 ? 9.617 -7.137 -15.653 1.00 82.38 204 VAL A CA 1
ATOM 1610 C C . VAL A 1 204 ? 8.466 -8.102 -15.969 1.00 82.38 204 VAL A C 1
ATOM 1612 O O . VAL A 1 204 ? 7.656 -7.825 -16.847 1.00 82.38 204 VAL A O 1
ATOM 1615 N N . ALA A 1 205 ? 8.340 -9.219 -15.239 1.00 83.88 205 ALA A N 1
ATOM 1616 C CA . ALA A 1 205 ? 7.247 -10.177 -15.441 1.00 83.88 205 ALA A CA 1
ATOM 1617 C C . ALA A 1 205 ? 5.863 -9.522 -15.298 1.00 83.88 205 ALA A C 1
ATOM 1619 O O . ALA A 1 205 ? 4.959 -9.805 -16.086 1.00 83.88 205 ALA A O 1
ATOM 1620 N N . ARG A 1 206 ? 5.722 -8.616 -14.318 1.00 82.06 206 ARG A N 1
ATOM 1621 C CA . ARG A 1 206 ? 4.496 -7.849 -14.091 1.00 82.06 206 ARG A CA 1
ATOM 1622 C C . ARG A 1 206 ? 4.167 -6.948 -15.281 1.00 82.06 206 ARG A C 1
ATOM 1624 O O . ARG A 1 206 ? 3.040 -7.032 -15.759 1.00 82.06 206 ARG A O 1
ATOM 1631 N N . SER A 1 207 ? 5.125 -6.172 -15.795 1.00 79.44 207 SER A N 1
ATOM 1632 C CA . SER A 1 207 ? 4.881 -5.258 -16.925 1.00 79.44 207 SER A CA 1
ATOM 1633 C C . SER A 1 207 ? 4.406 -5.982 -18.187 1.00 79.44 207 SER A C 1
ATOM 1635 O O . SER A 1 207 ? 3.584 -5.462 -18.929 1.00 79.44 207 SER A O 1
ATOM 1637 N N . PHE A 1 208 ? 4.872 -7.213 -18.411 1.00 82.12 208 PHE A N 1
ATOM 1638 C CA . PHE A 1 208 ? 4.446 -8.029 -19.552 1.00 82.12 208 PHE A CA 1
ATOM 1639 C C . PHE A 1 208 ? 3.211 -8.897 -19.271 1.00 82.12 208 PHE A C 1
ATOM 1641 O O . PHE A 1 208 ? 2.809 -9.675 -20.132 1.00 82.12 208 PHE A O 1
ATOM 1648 N N . LYS A 1 209 ? 2.600 -8.793 -18.081 1.00 84.31 209 LYS A N 1
ATOM 1649 C CA . LYS A 1 209 ? 1.475 -9.640 -17.635 1.00 84.31 209 LYS A CA 1
ATOM 1650 C C . LYS A 1 209 ? 1.778 -11.141 -17.766 1.00 84.31 209 LYS A C 1
ATOM 1652 O O . LYS A 1 209 ? 0.898 -11.951 -18.052 1.00 84.31 209 LYS A O 1
ATOM 1657 N N . LEU A 1 210 ? 3.035 -11.523 -17.533 1.00 84.88 210 LEU A N 1
ATOM 1658 C CA . LEU A 1 210 ? 3.507 -12.902 -17.609 1.00 84.88 210 LEU A CA 1
ATOM 1659 C C . LEU A 1 210 ? 3.814 -13.455 -16.210 1.00 84.88 210 LEU A C 1
ATOM 1661 O O . LEU A 1 210 ? 4.222 -12.716 -15.311 1.00 84.88 210 LEU A O 1
ATOM 1665 N N . PRO A 1 211 ? 3.690 -14.776 -15.998 1.00 88.69 211 PRO A N 1
ATOM 1666 C CA . PRO A 1 211 ? 4.173 -15.404 -14.775 1.00 88.69 211 PRO A CA 1
ATOM 1667 C C . PRO A 1 211 ? 5.676 -15.165 -14.562 1.00 88.69 211 PRO A C 1
ATOM 1669 O O . PRO A 1 211 ? 6.455 -15.238 -15.512 1.00 88.69 211 PRO A O 1
ATOM 1672 N N . LEU A 1 212 ? 6.111 -14.984 -13.307 1.00 90.38 212 LEU A N 1
ATOM 1673 C CA . LEU A 1 212 ? 7.522 -14.741 -12.950 1.00 90.38 212 LEU A CA 1
ATOM 1674 C C . LEU A 1 212 ? 8.494 -15.745 -13.591 1.00 90.38 212 LEU A C 1
ATOM 1676 O O . LEU A 1 212 ? 9.575 -15.366 -14.041 1.00 90.38 212 LEU A O 1
ATOM 1680 N N . TYR A 1 213 ? 8.108 -17.022 -13.660 1.00 91.62 213 TYR A N 1
ATOM 1681 C CA . TYR A 1 213 ? 8.959 -18.052 -14.248 1.00 91.62 213 TYR A CA 1
ATOM 1682 C C . TYR A 1 213 ? 9.290 -17.760 -15.720 1.00 91.62 213 TYR A C 1
ATOM 1684 O O . TYR A 1 213 ? 10.394 -18.070 -16.147 1.00 91.62 213 TYR A O 1
ATOM 1692 N N . ARG A 1 214 ? 8.397 -17.112 -16.486 1.00 88.31 214 ARG A N 1
ATOM 1693 C CA . ARG A 1 214 ? 8.641 -16.757 -17.894 1.00 88.31 214 ARG A CA 1
ATOM 1694 C C . ARG A 1 214 ? 9.736 -15.704 -18.030 1.00 88.31 214 ARG A C 1
ATOM 1696 O O . ARG A 1 214 ? 10.607 -15.866 -18.875 1.00 88.31 214 ARG A O 1
ATOM 1703 N N . ALA A 1 215 ? 9.740 -14.682 -17.172 1.00 89.25 215 ALA A N 1
ATOM 1704 C CA . ALA A 1 215 ? 10.810 -13.684 -17.152 1.00 89.25 215 ALA A CA 1
ATOM 1705 C C . ALA A 1 215 ? 12.146 -14.295 -16.696 1.00 89.25 215 ALA A C 1
ATOM 1707 O O . ALA A 1 215 ? 13.187 -14.007 -17.277 1.00 89.25 215 ALA A O 1
ATOM 1708 N N . ASN A 1 216 ? 12.127 -15.192 -15.704 1.00 89.31 216 ASN A N 1
ATOM 1709 C CA . ASN A 1 216 ? 13.337 -15.896 -15.269 1.00 89.31 216 ASN A CA 1
ATOM 1710 C C . ASN A 1 216 ? 13.899 -16.824 -16.355 1.00 89.31 216 ASN A C 1
ATOM 1712 O O . ASN A 1 216 ? 15.110 -16.849 -16.553 1.00 89.31 216 ASN A O 1
ATOM 1716 N N . VAL A 1 217 ? 13.037 -17.553 -17.069 1.00 93.75 217 VAL A N 1
ATOM 1717 C CA . VAL A 1 217 ? 13.433 -18.409 -18.198 1.00 93.75 217 VAL A CA 1
ATOM 1718 C C . VAL A 1 217 ? 14.000 -17.566 -19.334 1.00 93.75 217 VAL A C 1
ATOM 1720 O O . VAL A 1 217 ? 15.073 -17.889 -19.828 1.00 93.75 217 VAL A O 1
ATOM 1723 N N . ALA A 1 218 ? 13.346 -16.461 -19.696 1.00 91.44 218 ALA A N 1
ATOM 1724 C CA . ALA A 1 218 ? 13.845 -15.554 -20.726 1.00 91.44 218 ALA A CA 1
ATOM 1725 C C . ALA A 1 218 ? 15.214 -14.964 -20.351 1.00 91.44 218 ALA A C 1
ATOM 1727 O O . ALA A 1 218 ? 16.142 -15.004 -21.152 1.00 91.44 218 ALA A O 1
ATOM 1728 N N . LYS A 1 219 ? 15.383 -14.510 -19.100 1.00 91.88 219 LYS A N 1
ATOM 1729 C CA . LYS A 1 219 ? 16.680 -14.048 -18.582 1.00 91.88 219 LYS A CA 1
ATOM 1730 C C . LYS A 1 219 ? 17.742 -15.147 -18.658 1.00 91.88 219 LYS A C 1
ATOM 1732 O O . LYS A 1 219 ? 18.867 -14.886 -19.072 1.00 91.88 219 LYS A O 1
ATOM 1737 N N . TYR A 1 220 ? 17.406 -16.358 -18.218 1.00 93.81 220 TYR A N 1
ATOM 1738 C CA . TYR A 1 220 ? 18.327 -17.491 -18.212 1.00 93.81 220 TYR A CA 1
ATOM 1739 C C . TYR A 1 220 ? 18.763 -17.866 -19.630 1.00 93.81 220 TYR A C 1
ATOM 1741 O O . TYR A 1 220 ? 19.960 -17.975 -19.879 1.00 93.81 220 TYR A O 1
ATOM 1749 N N . HIS A 1 221 ? 17.810 -17.995 -20.554 1.00 93.50 221 HIS A N 1
ATOM 1750 C CA . HIS A 1 221 ? 18.069 -18.335 -21.949 1.00 93.50 221 HIS A CA 1
ATOM 1751 C C . HIS A 1 221 ? 18.931 -17.269 -22.635 1.00 93.50 221 HIS A C 1
ATOM 1753 O O . HIS A 1 221 ? 19.959 -17.594 -23.225 1.00 93.50 221 HIS A O 1
ATOM 1759 N N . ALA A 1 222 ? 18.594 -15.991 -22.443 1.00 92.50 222 ALA A N 1
ATOM 1760 C CA . ALA A 1 222 ? 19.375 -14.872 -22.954 1.00 92.50 222 ALA A CA 1
ATOM 1761 C C . ALA A 1 222 ? 20.826 -14.899 -22.444 1.00 92.50 222 ALA A C 1
ATOM 1763 O O . ALA A 1 222 ? 21.769 -14.794 -23.224 1.00 92.50 222 ALA A O 1
ATOM 1764 N N . LEU A 1 223 ? 21.030 -15.102 -21.137 1.00 91.75 223 LEU A N 1
ATOM 1765 C CA . LEU A 1 223 ? 22.372 -15.211 -20.557 1.00 91.75 223 LEU A CA 1
ATOM 1766 C C . LEU A 1 223 ? 23.125 -16.451 -21.045 1.00 91.75 223 LEU A C 1
ATOM 1768 O O . LEU A 1 223 ? 24.340 -16.395 -21.209 1.00 91.75 223 LEU A O 1
ATOM 1772 N N . GLN A 1 224 ? 22.433 -17.569 -21.252 1.00 92.88 224 GLN A N 1
ATOM 1773 C CA . GLN A 1 224 ? 23.042 -18.791 -21.764 1.00 92.88 224 GLN A CA 1
ATOM 1774 C C . GLN A 1 224 ? 23.555 -18.595 -23.195 1.00 92.88 224 GLN A C 1
ATOM 1776 O O . GLN A 1 224 ? 24.685 -18.989 -23.478 1.00 92.88 224 GLN A O 1
ATOM 1781 N N . LEU A 1 225 ? 22.770 -17.938 -24.056 1.00 90.44 225 LEU A N 1
ATOM 1782 C CA . LEU A 1 225 ? 23.184 -17.578 -25.414 1.00 90.44 225 LEU A CA 1
ATOM 1783 C C . LEU A 1 225 ? 24.402 -16.648 -25.400 1.00 90.44 225 LEU A C 1
ATOM 1785 O O . LEU A 1 225 ? 25.386 -16.904 -26.087 1.00 90.44 225 LEU A O 1
ATOM 1789 N N . LEU A 1 226 ? 24.371 -15.609 -24.564 1.00 90.62 226 LEU A N 1
ATOM 1790 C CA . LEU A 1 226 ? 25.447 -14.618 -24.491 1.00 90.62 226 LEU A CA 1
ATOM 1791 C C . LEU A 1 226 ? 26.749 -15.167 -23.896 1.00 90.62 226 LEU A C 1
ATOM 1793 O O . LEU A 1 226 ? 27.826 -14.749 -24.303 1.00 90.62 226 LEU A O 1
ATOM 1797 N N . ARG A 1 227 ? 26.684 -16.142 -22.978 1.00 89.38 227 ARG A N 1
ATOM 1798 C CA . ARG A 1 227 ? 27.885 -16.817 -22.442 1.00 89.38 227 ARG A CA 1
ATOM 1799 C C . ARG A 1 227 ? 28.669 -17.587 -23.504 1.00 89.38 227 ARG A C 1
ATOM 1801 O O . ARG A 1 227 ? 29.864 -17.797 -23.320 1.00 89.38 227 ARG A O 1
ATOM 1808 N N . GLY A 1 228 ? 27.999 -18.050 -24.558 1.00 85.56 228 GLY A N 1
ATOM 1809 C CA . GLY A 1 228 ? 28.633 -18.747 -25.677 1.00 85.56 228 GLY A CA 1
ATOM 1810 C C . GLY A 1 228 ? 29.163 -17.815 -26.769 1.00 85.56 228 GLY A C 1
ATOM 1811 O O . GLY A 1 228 ? 29.836 -18.289 -27.680 1.00 85.56 228 GLY A O 1
ATOM 1812 N N . ASP A 1 229 ? 28.868 -16.513 -26.702 1.00 92.44 229 ASP A N 1
ATOM 1813 C CA . ASP A 1 229 ? 29.221 -15.554 -27.746 1.00 92.44 229 ASP A CA 1
ATOM 1814 C C . ASP A 1 229 ? 30.551 -14.851 -27.438 1.00 92.44 229 ASP A C 1
ATOM 1816 O O . ASP A 1 229 ? 30.683 -14.109 -26.464 1.00 92.44 229 ASP A O 1
ATOM 1820 N N . ALA A 1 230 ? 31.552 -15.079 -28.292 1.00 90.50 230 ALA A N 1
ATOM 1821 C CA . ALA A 1 230 ? 32.901 -14.545 -28.103 1.00 90.50 230 ALA A CA 1
ATOM 1822 C C . ALA A 1 230 ? 32.942 -13.007 -28.119 1.00 90.50 230 ALA A C 1
ATOM 1824 O O . ALA A 1 230 ? 33.694 -12.402 -27.360 1.00 90.50 230 ALA A O 1
ATOM 1825 N N . GLU A 1 231 ? 32.108 -12.380 -28.948 1.00 91.00 231 GLU A N 1
ATOM 1826 C CA . GLU A 1 231 ? 32.056 -10.926 -29.110 1.00 91.00 231 GLU A CA 1
ATOM 1827 C C . GLU A 1 231 ? 31.445 -10.246 -27.876 1.00 91.00 231 GLU A C 1
ATOM 1829 O O . GLU A 1 231 ? 32.003 -9.276 -27.364 1.00 91.00 231 GLU A O 1
ATOM 1834 N N . PHE A 1 232 ? 30.354 -10.799 -27.332 1.00 89.25 232 PHE A N 1
ATOM 1835 C CA . PHE A 1 232 ? 29.781 -10.353 -26.059 1.00 89.25 232 PHE A CA 1
ATOM 1836 C C . PHE A 1 232 ? 30.779 -10.502 -24.905 1.00 89.25 232 PHE A C 1
ATOM 1838 O O . PHE A 1 232 ? 30.960 -9.579 -24.112 1.00 89.25 232 PHE A O 1
ATOM 1845 N N . MET A 1 233 ? 31.461 -11.646 -24.813 1.00 90.12 233 MET A N 1
ATOM 1846 C CA . MET A 1 233 ? 32.441 -11.877 -23.751 1.00 90.12 233 MET A CA 1
ATOM 1847 C C . MET A 1 233 ? 33.645 -10.933 -23.856 1.00 90.12 233 MET A C 1
ATOM 1849 O O . MET A 1 233 ? 34.134 -10.465 -22.827 1.00 90.12 233 MET A O 1
ATOM 1853 N N . GLN A 1 234 ? 34.087 -10.607 -25.072 1.00 89.69 234 GLN A N 1
ATOM 1854 C CA . GLN A 1 234 ? 35.134 -9.615 -25.311 1.00 89.69 234 GLN A CA 1
ATOM 1855 C C . GLN A 1 234 ? 34.687 -8.208 -24.890 1.00 89.69 234 GLN A C 1
ATOM 1857 O O . GLN A 1 234 ? 35.442 -7.510 -24.216 1.00 89.69 234 GLN A O 1
ATOM 1862 N N . PHE A 1 235 ? 33.444 -7.824 -25.198 1.00 88.06 235 PHE A N 1
ATOM 1863 C CA . PHE A 1 235 ? 32.853 -6.572 -24.719 1.00 88.06 235 PHE A CA 1
ATOM 1864 C C . PHE A 1 235 ? 32.800 -6.513 -23.181 1.00 88.06 235 PHE A C 1
ATOM 1866 O O . PHE A 1 235 ? 33.174 -5.513 -22.574 1.00 88.06 235 PHE A O 1
ATOM 1873 N N . CYS A 1 236 ? 32.417 -7.600 -22.504 1.00 86.31 236 CYS A N 1
ATOM 1874 C CA . CYS A 1 236 ? 32.453 -7.644 -21.039 1.00 86.31 236 CYS A CA 1
ATOM 1875 C C . CYS A 1 236 ? 33.877 -7.524 -20.469 1.00 86.31 236 CYS A C 1
ATOM 1877 O O . CYS A 1 236 ? 34.061 -6.941 -19.402 1.00 86.31 236 CYS A O 1
ATOM 1879 N N . GLN A 1 237 ? 34.885 -8.068 -21.155 1.00 86.00 237 GLN A N 1
ATOM 1880 C CA . GLN A 1 237 ? 36.286 -7.960 -20.739 1.00 86.00 237 GLN A CA 1
ATOM 1881 C C . GLN A 1 237 ? 36.830 -6.539 -20.899 1.00 86.00 237 GLN A C 1
ATOM 1883 O O . GLN A 1 237 ? 37.575 -6.096 -20.029 1.00 86.00 237 GLN A O 1
ATOM 1888 N N . SER A 1 238 ? 36.428 -5.803 -21.943 1.00 84.81 238 SER A N 1
ATOM 1889 C CA . SER A 1 238 ? 36.835 -4.400 -22.121 1.00 84.81 238 SER A CA 1
ATOM 1890 C C . SER A 1 238 ? 36.251 -3.458 -21.067 1.00 84.81 238 SER A C 1
ATOM 1892 O O . SER A 1 238 ? 36.796 -2.385 -20.845 1.00 84.81 238 SER A O 1
ATOM 1894 N N . LEU A 1 239 ? 35.171 -3.865 -20.392 1.00 81.06 239 LEU A N 1
ATOM 1895 C CA . LEU A 1 239 ? 34.567 -3.122 -19.282 1.00 81.06 239 LEU A CA 1
ATOM 1896 C C . LEU A 1 239 ? 35.234 -3.399 -17.926 1.00 81.06 239 LEU A C 1
ATOM 1898 O O . LEU A 1 239 ? 34.904 -2.752 -16.931 1.00 81.06 239 LEU A O 1
ATOM 1902 N N . ARG A 1 240 ? 36.133 -4.389 -17.843 1.00 76.69 240 ARG A N 1
ATOM 1903 C CA . ARG A 1 240 ? 36.795 -4.737 -16.586 1.00 76.69 240 ARG A CA 1
ATOM 1904 C C . ARG A 1 240 ? 37.843 -3.662 -16.259 1.00 76.69 240 ARG A C 1
ATOM 1906 O O . ARG A 1 240 ? 38.701 -3.396 -17.099 1.00 76.69 240 ARG A O 1
ATOM 1913 N N . PRO A 1 241 ? 37.823 -3.058 -15.055 1.00 65.69 241 PRO A N 1
ATOM 1914 C CA . PRO A 1 241 ? 38.883 -2.141 -14.654 1.00 65.69 241 PRO A CA 1
ATOM 1915 C C . PRO A 1 241 ? 40.232 -2.882 -14.661 1.00 65.69 241 PRO A C 1
ATOM 1917 O O . PRO A 1 241 ? 40.253 -4.080 -14.358 1.00 65.69 241 PRO A O 1
ATOM 1920 N N . PRO A 1 242 ? 41.348 -2.211 -15.002 1.00 59.84 242 PRO A N 1
ATOM 1921 C CA . PRO A 1 242 ? 42.659 -2.852 -15.041 1.00 59.84 242 PRO A CA 1
ATOM 1922 C C . PRO A 1 242 ? 42.954 -3.512 -13.689 1.00 59.84 242 PRO A C 1
ATOM 1924 O O . PRO A 1 242 ? 42.795 -2.883 -12.640 1.00 59.84 242 PRO A O 1
ATOM 1927 N N . ASP A 1 243 ? 43.337 -4.794 -13.714 1.00 57.22 243 ASP A N 1
ATOM 1928 C CA . ASP A 1 243 ? 43.640 -5.552 -12.500 1.00 57.22 243 ASP A CA 1
ATOM 1929 C C . ASP A 1 243 ? 44.716 -4.799 -11.697 1.00 57.22 243 ASP A C 1
ATOM 1931 O O . ASP A 1 243 ? 45.792 -4.469 -12.203 1.00 57.22 243 ASP A O 1
ATOM 1935 N N . LYS A 1 244 ? 44.411 -4.492 -10.430 1.00 45.19 244 LYS A N 1
ATOM 1936 C CA . LYS A 1 244 ? 45.360 -3.872 -9.499 1.00 45.19 244 LYS A CA 1
ATOM 1937 C C . LYS A 1 244 ? 46.584 -4.803 -9.414 1.00 45.19 244 LYS A C 1
ATOM 1939 O O . LYS A 1 244 ? 46.382 -5.987 -9.132 1.00 45.19 244 LYS A O 1
ATOM 1944 N N . PRO A 1 245 ? 47.822 -4.331 -9.664 1.00 43.09 245 PRO A N 1
ATOM 1945 C CA . PRO A 1 245 ? 48.990 -5.204 -9.607 1.00 43.09 245 PRO A CA 1
ATOM 1946 C C . PRO A 1 245 ? 49.088 -5.846 -8.215 1.00 43.09 245 PRO A C 1
ATOM 1948 O O . PRO A 1 245 ? 48.681 -5.213 -7.230 1.00 43.09 245 PRO A O 1
ATOM 1951 N N . PRO A 1 246 ? 49.585 -7.095 -8.112 1.00 41.81 246 PRO A N 1
ATOM 1952 C CA . PRO A 1 246 ? 49.705 -7.771 -6.830 1.00 41.81 246 PRO A CA 1
ATOM 1953 C C . PRO A 1 246 ? 50.544 -6.898 -5.900 1.00 41.81 246 PRO A C 1
ATOM 1955 O O . PRO A 1 246 ? 51.656 -6.501 -6.246 1.00 41.81 246 PRO A O 1
ATOM 1958 N N . SER A 1 247 ? 49.976 -6.567 -4.739 1.00 39.62 247 SER A N 1
ATOM 1959 C CA . SER A 1 247 ? 50.692 -5.882 -3.669 1.00 39.62 247 SER A CA 1
ATOM 1960 C C . SER A 1 247 ? 51.931 -6.710 -3.351 1.00 39.62 247 SER A C 1
ATOM 1962 O O . SER A 1 247 ? 51.800 -7.818 -2.833 1.00 39.62 247 SER A O 1
ATOM 1964 N N . ALA A 1 248 ? 53.110 -6.202 -3.712 1.00 45.19 248 ALA A N 1
ATOM 1965 C CA . ALA A 1 248 ? 54.370 -6.784 -3.282 1.00 45.19 248 ALA A CA 1
ATOM 196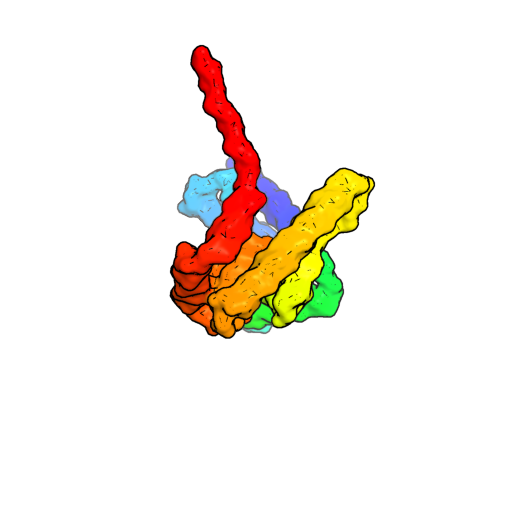6 C C . ALA A 1 248 ? 54.367 -6.814 -1.747 1.00 45.19 248 ALA A C 1
ATOM 1968 O O . ALA A 1 248 ? 54.085 -5.794 -1.112 1.00 45.19 248 ALA A O 1
ATOM 1969 N N . ALA A 1 249 ? 54.560 -8.013 -1.199 1.00 44.91 249 ALA A N 1
ATOM 1970 C CA . ALA A 1 249 ? 54.784 -8.250 0.220 1.00 44.91 249 ALA A CA 1
ATOM 1971 C C . ALA A 1 249 ? 56.180 -7.771 0.632 1.00 44.91 249 ALA A C 1
ATOM 1973 O O . ALA A 1 249 ? 57.091 -7.831 -0.228 1.00 44.91 249 ALA A O 1
#

Radius of gyration: 26.53 Å; Cα contacts (8 Å, |Δi|>4): 180; chains: 1; bounding box: 78×39×69 Å

Solvent-accessible surface area (backbone atoms only — not comparable to full-atom values): 13995 Å² total; per-residue (Å²): 112,69,68,60,54,50,52,51,51,50,55,53,49,51,54,49,30,68,77,65,67,64,72,88,72,84,50,64,68,65,50,50,52,52,42,51,53,52,34,62,74,67,75,55,77,59,71,69,50,51,53,49,44,48,46,25,53,49,12,35,52,44,45,54,33,47,75,71,65,39,65,71,42,50,50,52,50,31,51,53,28,31,54,54,29,44,76,68,72,45,54,75,65,57,11,49,53,51,9,51,54,35,43,49,56,48,64,74,40,52,92,76,56,88,56,46,41,45,40,55,62,49,49,54,52,45,40,54,48,52,59,48,49,52,56,57,69,72,44,60,91,43,79,66,49,53,56,56,75,62,57,72,78,84,73,93,45,73,73,52,48,54,55,49,52,52,49,50,53,52,50,50,54,50,50,53,50,43,58,71,74,36,83,52,63,67,27,41,50,46,42,43,39,41,70,77,62,68,41,52,57,62,58,56,8,53,78,70,76,43,61,50,67,57,35,49,47,31,36,48,52,46,50,55,57,45,73,72,32,69,67,57,50,49,55,58,54,73,69,50,75,81,78,77,74,80,80,81,126

Foldseek 3Di:
DVVVLLVLLLVLLVVCCVVLVDDLCPDSNVLSVQLVVVCVVVVDDDDVSSVLSSLLVVLLSLLVCVVVVPPSSLVSLLSVQLVLCVVVVDDNVVSNVLSVQLSVVLSVCSVVDPRSSCSVVVSVVSSVVSVVVVVLVVQDPDPVSNLVVPLDPDDPDPVVVVVSVVVVVLLVVVLVVLVVQPVDPLLSVLQCCCPVVVDDLVVSCVSVVHPSVVSVVSPVVSVVSLVPDPVSVVSVVVPDDPPDPPDDD

Nearest PDB structures (foldseek):
  6dvb-assembly1_F  TM=3.380E-01  e=3.479E-03  Mycobacterium tuberculosis H37Rv
  6dxo-assembly1_A  TM=4.362E-01  e=1.292E-01  Streptomyces venezuelae ATCC 10712
  7udj-assembly1_H  TM=1.511E-01  e=6.091E+00  synthetic construct

Mean predicted aligned error: 15.18 Å

pLDDT: mean 84.44, std 13.36, range [39.62, 97.69]